Protein AF-A0A952R3F7-F1 (afdb_monomer_lite)

Foldseek 3Di:
DDDVVVVVVVVVVVVLVVLVVVCVVVVDPVSLVVSLVVLVVVVVVVVVVVQVVLQCVQPDDDPPDPDDADRDRDDCAAWDDDPNDIDHNHDDPVVVVSVVVSVVSVVVVVDVVVDDDDDDDDPVVVVVVVVVVVVVVVVPPDFQDDDDQDAPPDAQPQLRDGQHDLQAKKWWAFRVNDIGIHNHPLSVLLVQVVPPDDPNRTPFIWTAANVHSRDIDTLQQWKWWAAQQQARPLRLRIGTHNDPVVNVVVCVPGNTDTDHSVCSSVSSVVVCSNVVSVCVVVDDDDDDDDPPDDDDDDDDDDDD

Secondary structure (DSSP, 8-state):
---THHHHHHHHHHHHHHHHHHHHHH--HHHHHHHHHHHHHHHHHHHHHHHHHHHHHHH---TT-SS-----PPPSSEEEEETTEEEEEPPPHHHHHHHHHHHHHHHHHHHHHH--------THHHHHHHHHHHHHHHHT-PPP------TTTSBPTTT-SB---TTT-EEEEETTS-EEEESSHHHHHHHHHHTSS-GGGEEEEEEEETTEEEEEEETTT-EEEE-TTS--TTS--EEEESSHHHHHHHHHHH--EEE-HHHHHHHHHHTTHHHHHHHHHS----------------------

Sequence (304 aa):
ADFWELKVLPVLVVLVVLGGLFVVISGRKRAFDIWLAGYGLFAVLGMTDFYRWLHKFGHTVDPRAAITMEGYTPPMIGESVFMNFYITAWPGWGAYALAGGFVLGLLVWVWRLVGQRRSSAPTLRASAAAALVAALLLAGCSAPKPVPIVIGEDLCAFCEMLITDPGYAAQLVTKTGKAYKFDSIECLLAFVHEGTVTTDQIHSMWVTDFNEPDKLLKVEEARYLRSGMLRSPMGLNVTAFRTQKELEDVRAEVGGIEVRYADLLNMVIESGLIERVAAHDHGMGGGQAEDGMHGSGMSEDAGQ

Structure (mmCIF, N/CA/C/O backbone):
data_AF-A0A952R3F7-F1
#
_entry.id   AF-A0A952R3F7-F1
#
loop_
_atom_site.group_PDB
_atom_site.id
_atom_site.type_symbol
_atom_site.label_atom_id
_atom_site.label_alt_id
_atom_site.label_comp_id
_atom_site.label_asym_id
_atom_site.label_entity_id
_atom_site.label_seq_id
_atom_site.pdbx_PDB_ins_code
_atom_site.Cartn_x
_atom_site.Cartn_y
_atom_site.Cartn_z
_atom_site.occupancy
_atom_site.B_iso_or_equiv
_atom_site.auth_seq_id
_atom_site.auth_comp_id
_atom_site.auth_asym_id
_atom_site.auth_atom_id
_atom_site.pdbx_PDB_model_num
ATOM 1 N N . ALA A 1 1 ? -14.296 15.386 -4.177 1.00 45.62 1 ALA A N 1
ATOM 2 C CA . ALA A 1 1 ? -15.051 15.919 -3.023 1.00 45.62 1 ALA A CA 1
ATOM 3 C C . ALA A 1 1 ? -14.194 15.737 -1.780 1.00 45.62 1 ALA A C 1
ATOM 5 O O . ALA A 1 1 ? -13.767 14.619 -1.531 1.00 45.62 1 ALA A O 1
ATOM 6 N N . ASP A 1 2 ? -13.896 16.810 -1.049 1.00 52.22 2 ASP A N 1
ATOM 7 C CA . ASP A 1 2 ? -13.160 16.719 0.216 1.00 52.22 2 ASP A CA 1
ATOM 8 C C . ASP A 1 2 ? -14.087 16.199 1.319 1.00 52.22 2 ASP A C 1
ATOM 10 O O . ASP A 1 2 ? -15.002 16.895 1.761 1.00 52.22 2 ASP A O 1
ATOM 14 N N . PHE A 1 3 ? -13.864 14.962 1.760 1.00 70.50 3 PHE A N 1
ATOM 15 C CA . PHE A 1 3 ? -14.628 14.345 2.844 1.00 70.50 3 PHE A CA 1
ATOM 16 C C . PHE A 1 3 ? -14.032 14.769 4.191 1.00 70.50 3 PHE A C 1
ATOM 18 O O . PHE A 1 3 ? -13.001 14.249 4.628 1.00 70.50 3 PHE A O 1
ATOM 25 N N . TRP A 1 4 ? -14.653 15.738 4.863 1.00 79.56 4 TRP A N 1
ATOM 26 C CA . TRP A 1 4 ? -14.202 16.184 6.188 1.00 79.56 4 TRP A CA 1
ATOM 27 C C . TRP A 1 4 ? -14.394 15.087 7.248 1.00 79.56 4 TRP A C 1
ATOM 29 O O . TRP A 1 4 ? -13.631 15.018 8.212 1.00 79.56 4 TRP A O 1
ATOM 39 N N . GLU A 1 5 ? -15.345 14.177 7.034 1.00 79.00 5 GLU A N 1
ATOM 40 C CA . GLU A 1 5 ? -15.632 13.031 7.894 1.00 79.00 5 GLU A CA 1
ATOM 41 C C . GLU A 1 5 ? -14.410 12.108 8.047 1.00 79.00 5 GLU A C 1
ATOM 43 O O . GLU A 1 5 ? -14.112 11.659 9.155 1.00 79.00 5 GLU A O 1
ATOM 48 N N . LEU A 1 6 ? -13.621 11.908 6.981 1.00 79.19 6 LEU A N 1
ATOM 49 C CA . LEU A 1 6 ? -12.386 11.107 7.025 1.00 79.19 6 LEU A CA 1
ATOM 50 C C . LEU A 1 6 ? -11.296 11.738 7.904 1.00 79.19 6 LEU A C 1
ATOM 52 O O . LEU A 1 6 ? -10.433 11.030 8.420 1.00 79.19 6 LEU A O 1
ATOM 56 N N . LYS A 1 7 ? -11.347 13.058 8.118 1.00 82.81 7 LYS A N 1
ATOM 57 C CA . LYS A 1 7 ? -10.433 13.773 9.023 1.00 82.81 7 LYS A CA 1
ATOM 58 C C . LYS A 1 7 ? -10.895 13.689 10.480 1.00 82.81 7 LYS A C 1
ATOM 60 O O . LYS A 1 7 ? -10.067 13.691 11.386 1.00 82.81 7 LYS A O 1
ATOM 65 N N . VAL A 1 8 ? -12.205 13.598 10.715 1.00 87.25 8 VAL A N 1
ATOM 66 C CA . VAL A 1 8 ? -12.796 13.610 12.063 1.00 87.25 8 VAL A CA 1
ATOM 67 C C . VAL A 1 8 ? -12.892 12.215 12.678 1.00 87.25 8 VAL A C 1
ATOM 69 O O . VAL A 1 8 ? -12.670 12.069 13.881 1.00 87.25 8 VAL A O 1
ATOM 72 N N . LEU A 1 9 ? -13.152 11.178 11.877 1.00 85.50 9 LEU A N 1
ATOM 73 C CA . LEU A 1 9 ? -13.265 9.798 12.361 1.00 85.50 9 LEU A CA 1
ATOM 74 C C . LEU A 1 9 ? -12.039 9.325 13.173 1.00 85.50 9 LEU A C 1
ATOM 76 O O . LEU A 1 9 ? -12.246 8.816 14.279 1.00 85.50 9 LEU A O 1
ATOM 80 N N . PRO A 1 10 ? -10.779 9.537 12.735 1.00 86.69 10 PRO A N 1
ATOM 81 C CA . PRO A 1 10 ? -9.607 9.150 13.523 1.00 86.69 10 PRO A CA 1
ATOM 82 C C . PRO A 1 10 ? -9.552 9.842 14.890 1.00 86.69 10 PRO A C 1
ATOM 84 O O . PRO A 1 10 ? -9.213 9.215 15.892 1.00 86.69 10 PRO A O 1
ATOM 87 N N . VAL A 1 11 ? -9.937 11.121 14.952 1.00 89.44 11 VAL A N 1
ATOM 88 C CA . VAL A 1 11 ? -9.957 11.900 16.199 1.00 89.44 11 VAL A CA 1
ATOM 89 C C . VAL A 1 11 ? -10.987 11.332 17.174 1.00 89.44 11 VAL A C 1
ATOM 91 O O . VAL A 1 11 ? -10.683 11.149 18.353 1.00 89.44 11 VAL A O 1
ATOM 94 N N . LEU A 1 12 ? -12.187 10.994 16.694 1.00 90.44 12 LEU A N 1
ATOM 95 C CA . LEU A 1 12 ? -13.227 10.383 17.526 1.00 90.44 12 LEU A CA 1
ATOM 96 C C . LEU A 1 12 ? -12.798 9.014 18.068 1.00 90.44 12 LEU A C 1
ATOM 98 O O . LEU A 1 12 ? -13.005 8.735 19.249 1.00 90.44 12 LEU A O 1
ATOM 102 N N . VAL A 1 13 ? -12.139 8.188 17.250 1.00 90.50 13 VAL A N 1
ATOM 103 C CA . VAL A 1 13 ? -11.593 6.896 17.696 1.00 90.50 13 VAL A CA 1
ATOM 104 C C . VAL A 1 13 ? -10.549 7.093 18.800 1.00 90.50 13 VAL A C 1
ATOM 106 O O . VAL A 1 13 ? -10.609 6.415 19.827 1.00 90.50 13 VAL A O 1
ATOM 109 N N . VAL A 1 14 ? -9.638 8.061 18.650 1.00 89.62 14 VAL A N 1
ATOM 110 C CA . VAL A 1 14 ? -8.653 8.397 19.692 1.00 89.62 14 VAL A CA 1
ATOM 111 C C . VAL A 1 14 ? -9.341 8.839 20.987 1.00 89.62 14 VAL A C 1
ATOM 113 O O . VAL A 1 14 ? -8.942 8.401 22.066 1.00 89.62 14 VAL A O 1
ATOM 116 N N . LEU A 1 15 ? -10.406 9.642 20.911 1.00 91.62 15 LEU A N 1
ATOM 117 C CA . LEU A 1 15 ? -11.172 10.056 22.092 1.00 91.62 15 LEU A CA 1
ATOM 118 C C . LEU A 1 15 ? -11.829 8.872 22.814 1.00 91.62 15 LEU A C 1
ATOM 120 O O . LEU A 1 15 ? -11.805 8.827 24.045 1.00 91.62 15 LEU A O 1
ATOM 124 N N . VAL A 1 16 ? -12.364 7.890 22.080 1.00 91.75 16 VAL A N 1
ATOM 125 C CA . VAL A 1 16 ? -12.912 6.659 22.676 1.00 91.75 16 VAL A CA 1
ATOM 126 C C . VAL A 1 16 ? -11.817 5.888 23.421 1.00 91.75 16 VAL A C 1
ATOM 128 O O . VAL A 1 16 ? -12.033 5.481 24.565 1.00 91.75 16 VAL A O 1
ATOM 131 N N . VAL A 1 17 ? -10.630 5.745 22.822 1.00 89.94 17 VAL A N 1
ATOM 132 C CA . VAL A 1 17 ? -9.482 5.055 23.438 1.00 89.94 17 VAL A CA 1
ATOM 133 C C . VAL A 1 17 ? -8.999 5.780 24.699 1.00 89.94 17 VAL A C 1
ATOM 135 O O . VAL A 1 17 ? -8.865 5.157 25.755 1.00 89.94 17 VAL A O 1
ATOM 138 N N . LEU A 1 18 ? -8.791 7.099 24.630 1.00 89.44 18 LEU A N 1
ATOM 139 C CA . LEU A 1 18 ? -8.371 7.911 25.778 1.00 89.44 18 LEU A CA 1
ATOM 140 C C . LEU A 1 18 ? -9.414 7.899 26.900 1.00 89.44 18 LEU A C 1
ATOM 142 O O . LEU A 1 18 ? -9.058 7.802 28.075 1.00 89.44 18 LEU A O 1
ATOM 146 N N . GLY A 1 19 ? -10.702 7.933 26.549 1.00 89.94 19 GLY A N 1
ATOM 147 C CA . GLY A 1 19 ? -11.795 7.773 27.503 1.00 89.94 19 GLY A CA 1
ATOM 148 C C . GLY A 1 19 ? -11.738 6.425 28.226 1.00 89.94 19 GLY A C 1
ATOM 149 O O . GLY A 1 19 ? -11.911 6.375 29.443 1.00 89.94 19 GLY A O 1
ATOM 150 N N . GLY A 1 20 ? -11.415 5.344 27.509 1.00 87.25 20 GLY A N 1
ATOM 151 C CA . GLY A 1 20 ? -11.265 4.010 28.091 1.00 87.25 20 GLY A CA 1
ATOM 152 C C . GLY A 1 20 ? -10.108 3.954 29.088 1.00 87.25 20 GLY A C 1
ATOM 153 O O . GLY A 1 20 ? -10.271 3.469 30.209 1.00 87.25 20 GLY A O 1
ATOM 154 N N . LEU A 1 21 ? -8.962 4.540 28.729 1.00 86.00 21 LEU A N 1
ATOM 155 C CA . LEU A 1 21 ? -7.812 4.655 29.629 1.00 86.00 21 LEU A CA 1
ATOM 156 C C . LEU A 1 21 ? -8.153 5.478 30.883 1.00 86.00 21 LEU A C 1
ATOM 158 O O . LEU A 1 21 ? -7.825 5.080 32.002 1.00 86.00 21 LEU A O 1
ATOM 162 N N . PHE A 1 22 ? -8.876 6.588 30.718 1.00 86.81 22 PHE A N 1
ATOM 163 C CA . PHE A 1 22 ? -9.337 7.416 31.832 1.00 86.81 22 PHE A CA 1
ATOM 164 C C . PHE A 1 22 ? -10.271 6.656 32.783 1.00 86.81 22 PHE A C 1
ATOM 166 O O . PHE A 1 22 ? -10.178 6.821 34.001 1.00 86.81 22 PHE A O 1
ATOM 173 N N . VAL A 1 23 ? -11.152 5.800 32.258 1.00 87.56 23 VAL A N 1
ATOM 174 C CA . VAL A 1 23 ? -12.026 4.941 33.069 1.00 87.56 23 VAL A CA 1
ATOM 175 C C . VAL A 1 23 ? -11.214 3.952 33.902 1.00 87.56 23 VAL A C 1
ATOM 177 O O . VAL A 1 23 ? -11.502 3.792 35.092 1.00 87.56 23 VAL A O 1
ATOM 180 N N . VAL A 1 24 ? -10.190 3.334 33.305 1.00 83.25 24 VAL A N 1
ATOM 181 C CA . VAL A 1 24 ? -9.282 2.411 34.004 1.00 83.25 24 VAL A CA 1
ATOM 182 C C . VAL A 1 24 ? -8.567 3.126 35.153 1.00 83.25 24 VAL A C 1
ATOM 184 O O . VAL A 1 24 ? -8.573 2.620 36.273 1.00 83.25 24 VAL A O 1
ATOM 187 N N . ILE A 1 25 ? -8.027 4.325 34.909 1.00 82.19 25 ILE A N 1
ATOM 188 C CA . ILE A 1 25 ? -7.336 5.130 35.933 1.00 82.19 25 ILE A CA 1
ATOM 189 C C . ILE A 1 25 ? -8.307 5.595 37.025 1.00 82.19 25 ILE A C 1
ATOM 191 O O . ILE A 1 25 ? -7.995 5.544 38.212 1.00 82.19 25 ILE A O 1
ATOM 195 N N . SER A 1 26 ? -9.500 6.043 36.636 1.00 84.44 26 SER A N 1
ATOM 196 C CA . SER A 1 26 ? -10.489 6.573 37.575 1.00 84.44 26 SER A CA 1
ATOM 197 C C . SER A 1 26 ? -11.058 5.500 38.501 1.00 84.44 26 SER A C 1
ATOM 199 O O . SER A 1 26 ? -11.525 5.832 39.590 1.00 84.44 26 SER A O 1
ATOM 201 N N . GLY A 1 27 ? -11.128 4.237 38.059 1.00 79.44 27 GLY A N 1
ATOM 202 C CA . GLY A 1 27 ? -11.721 3.120 38.811 1.00 79.44 27 GLY A CA 1
ATOM 203 C C . GLY A 1 27 ? -13.208 3.304 39.161 1.00 79.44 27 GLY A C 1
ATOM 204 O O . GLY A 1 27 ? -13.802 2.509 39.894 1.00 79.44 27 GLY A O 1
ATOM 205 N N . ARG A 1 28 ? -13.840 4.373 38.661 1.00 86.25 28 ARG A N 1
ATOM 206 C CA . ARG A 1 28 ? -15.210 4.758 38.992 1.00 86.25 28 ARG A CA 1
ATOM 207 C C . ARG A 1 28 ? -16.184 3.992 38.113 1.00 86.25 28 ARG A C 1
ATOM 209 O O . ARG A 1 28 ? -16.273 4.215 36.911 1.00 86.25 28 ARG A O 1
ATOM 216 N N . LYS A 1 29 ? -17.017 3.184 38.762 1.00 86.25 29 LYS A N 1
ATOM 217 C CA . LYS A 1 29 ? -18.128 2.433 38.163 1.00 86.25 29 LYS A CA 1
ATOM 218 C C . LYS A 1 29 ? -19.002 3.262 37.211 1.00 86.25 29 LYS A C 1
ATOM 220 O O . LYS A 1 29 ? -19.253 2.834 36.094 1.00 86.25 29 LYS A O 1
ATOM 225 N N . ARG A 1 30 ? -19.398 4.471 37.628 1.00 87.94 30 ARG A N 1
ATOM 226 C CA . ARG A 1 30 ? -20.202 5.386 36.795 1.00 87.94 30 ARG A CA 1
ATOM 227 C C . ARG A 1 30 ? -19.455 5.874 35.553 1.00 87.94 30 ARG A C 1
ATOM 229 O O . ARG A 1 30 ? -20.080 6.046 34.519 1.00 87.94 30 ARG A O 1
ATOM 236 N N . ALA A 1 31 ? -18.141 6.089 35.646 1.00 88.19 31 ALA A N 1
ATOM 237 C CA . ALA A 1 31 ? -17.342 6.514 34.498 1.00 88.19 31 ALA A CA 1
ATOM 238 C C . ALA A 1 31 ? -17.288 5.409 33.433 1.00 88.19 31 ALA A C 1
ATOM 240 O O . ALA A 1 31 ? -17.437 5.706 32.255 1.00 88.19 31 ALA A O 1
ATOM 241 N N . PHE A 1 32 ? -17.163 4.144 33.853 1.00 90.12 32 PHE A N 1
ATOM 242 C CA . PHE A 1 32 ? -17.258 2.992 32.951 1.00 90.12 32 PHE A CA 1
ATOM 243 C C . PHE A 1 32 ? -18.626 2.899 32.272 1.00 90.12 32 PHE A C 1
ATOM 245 O O . PHE A 1 32 ? -18.686 2.759 31.056 1.00 90.12 32 PHE A O 1
ATOM 252 N N . ASP A 1 33 ? -19.710 3.031 33.041 1.00 91.06 33 ASP A N 1
ATOM 253 C CA . ASP A 1 33 ? -21.071 2.931 32.504 1.00 91.06 33 ASP A CA 1
ATOM 254 C C . ASP A 1 33 ? -21.349 4.060 31.479 1.00 91.06 33 ASP A C 1
ATOM 256 O O . ASP A 1 33 ? -21.891 3.802 30.406 1.00 91.06 33 ASP A O 1
ATOM 260 N N . ILE A 1 34 ? -20.906 5.297 31.763 1.00 93.38 34 ILE A N 1
ATOM 261 C CA . ILE A 1 34 ? -21.016 6.447 30.842 1.00 93.38 34 ILE A CA 1
ATOM 262 C C . ILE A 1 34 ? -20.168 6.238 29.585 1.00 93.38 34 ILE A C 1
ATOM 264 O O . ILE A 1 34 ? -20.644 6.480 28.478 1.00 93.38 34 ILE A O 1
ATOM 268 N N . TRP A 1 35 ? -18.920 5.793 29.739 1.00 94.75 35 TRP A N 1
ATOM 269 C CA . TRP A 1 35 ? -18.027 5.559 28.607 1.00 94.75 35 TRP A CA 1
ATOM 270 C C . TRP A 1 35 ? -18.552 4.455 27.689 1.00 94.75 35 TRP A C 1
ATOM 272 O O . TRP A 1 35 ? -18.566 4.637 26.476 1.00 94.75 35 TRP A O 1
ATOM 282 N N . LEU A 1 36 ? -19.047 3.347 28.250 1.00 94.62 36 LEU A N 1
ATOM 283 C CA . LEU A 1 36 ? -19.602 2.241 27.472 1.00 94.62 36 LEU A CA 1
ATOM 284 C C . LEU A 1 36 ? -20.860 2.671 26.704 1.00 94.62 36 LEU A C 1
ATOM 286 O O . LEU A 1 36 ? -21.003 2.339 25.530 1.00 94.62 36 LEU A O 1
ATOM 290 N N . ALA A 1 37 ? -21.738 3.458 27.334 1.00 94.69 37 ALA A N 1
ATOM 291 C CA . ALA A 1 37 ? -22.897 4.040 26.660 1.00 94.69 37 ALA A CA 1
ATOM 292 C C . ALA A 1 37 ? -22.484 5.011 25.539 1.00 94.69 37 ALA A C 1
ATOM 294 O O . ALA A 1 37 ? -23.035 4.953 24.442 1.00 94.69 37 ALA A O 1
ATOM 295 N N . GLY A 1 38 ? -21.487 5.866 25.790 1.00 94.81 38 GLY A N 1
ATOM 296 C CA . GLY A 1 38 ? -20.935 6.789 24.796 1.00 94.81 38 GLY A CA 1
ATOM 297 C C . GLY A 1 38 ? -20.286 6.071 23.612 1.00 94.81 38 GLY A C 1
ATOM 298 O O . GLY A 1 38 ? -20.505 6.463 22.470 1.00 94.81 38 GLY A O 1
ATOM 299 N N . TYR A 1 39 ? -19.554 4.982 23.861 1.00 94.88 39 TYR A N 1
ATOM 300 C CA . TYR A 1 39 ? -19.000 4.127 22.813 1.00 94.88 39 TYR A CA 1
ATOM 301 C C . TYR A 1 39 ? -20.132 3.489 21.990 1.00 94.88 39 TYR A C 1
ATOM 303 O O . TYR A 1 39 ? -20.147 3.616 20.768 1.00 94.88 39 TYR A O 1
ATOM 311 N N . GLY A 1 40 ? -21.138 2.891 22.633 1.00 95.06 40 GLY A N 1
ATOM 312 C CA . GLY A 1 40 ? -22.293 2.332 21.921 1.00 95.06 40 GLY A CA 1
ATOM 313 C C . GLY A 1 40 ? -22.996 3.368 21.039 1.00 95.06 40 GLY A C 1
ATOM 314 O O . GLY A 1 40 ? -23.275 3.101 19.872 1.00 95.06 40 GLY A O 1
ATOM 315 N N . LEU A 1 41 ? -23.204 4.581 21.559 1.00 95.19 41 LEU A N 1
ATOM 316 C CA . LEU A 1 41 ? -23.771 5.693 20.797 1.00 95.19 41 LEU A CA 1
ATOM 317 C C . LEU A 1 41 ? -22.885 6.084 19.606 1.00 95.19 41 LEU A C 1
ATOM 319 O O . LEU A 1 41 ? -23.395 6.238 18.500 1.00 95.19 41 LEU A O 1
ATOM 323 N N . PHE A 1 42 ? -21.571 6.205 19.807 1.00 93.94 42 PHE A N 1
ATOM 324 C CA . PHE A 1 42 ? -20.613 6.475 18.733 1.00 93.94 42 PHE A CA 1
ATOM 325 C C . PHE A 1 42 ? -20.667 5.403 17.635 1.00 93.94 42 PHE A C 1
ATOM 327 O O . PHE A 1 42 ? -20.716 5.749 16.458 1.00 93.94 42 PHE A O 1
ATOM 334 N N . ALA A 1 43 ? -20.729 4.120 18.001 1.00 92.75 43 ALA A N 1
ATOM 335 C CA . ALA A 1 43 ? -20.820 3.019 17.044 1.00 92.75 43 ALA A CA 1
ATOM 336 C C . ALA A 1 43 ? -22.118 3.077 16.219 1.00 92.75 43 ALA A C 1
ATOM 338 O O . ALA A 1 43 ? -22.081 2.926 14.999 1.00 92.75 43 ALA A O 1
ATOM 339 N N . VAL A 1 44 ? -23.259 3.351 16.864 1.00 94.06 44 VAL A N 1
ATOM 340 C CA . VAL A 1 44 ? -24.556 3.476 16.178 1.00 94.06 44 VAL A CA 1
ATOM 341 C C . VAL A 1 44 ? -24.578 4.689 15.249 1.00 94.06 44 VAL A C 1
ATOM 343 O O . VAL A 1 44 ? -24.994 4.563 14.096 1.00 94.06 44 VAL A O 1
ATOM 346 N N . LEU A 1 45 ? -24.113 5.852 15.715 1.00 92.69 45 LEU A N 1
ATOM 347 C CA . LEU A 1 45 ? -24.057 7.066 14.897 1.00 92.69 45 LEU A CA 1
ATOM 348 C C . LEU A 1 45 ? -23.109 6.894 13.710 1.00 92.69 45 LEU A C 1
ATOM 350 O O . LEU A 1 45 ? -23.492 7.218 12.590 1.00 92.69 45 LEU A O 1
ATOM 354 N N . GLY A 1 46 ? -21.920 6.330 13.935 1.00 90.19 46 GLY A N 1
ATOM 355 C CA . GLY A 1 46 ? -20.946 6.061 12.879 1.00 90.19 46 GLY A CA 1
ATOM 356 C C . GLY A 1 46 ? -21.487 5.105 11.816 1.00 90.19 46 GLY A C 1
ATOM 357 O O . GLY A 1 46 ? -21.360 5.384 10.629 1.00 90.19 46 GLY A O 1
ATOM 358 N N . MET A 1 47 ? -22.160 4.023 12.221 1.00 90.88 47 MET A N 1
ATOM 359 C CA . MET A 1 47 ? -22.763 3.077 11.273 1.00 90.88 47 MET A CA 1
ATOM 360 C C . MET A 1 47 ? -23.931 3.699 10.495 1.00 90.88 47 MET A C 1
ATOM 362 O O . MET A 1 47 ? -24.072 3.480 9.295 1.00 90.88 47 MET A O 1
ATOM 366 N N . THR A 1 48 ? -24.756 4.507 11.165 1.00 91.88 48 THR A N 1
ATOM 367 C CA . THR A 1 48 ? -25.885 5.200 10.527 1.00 91.88 48 THR A CA 1
ATOM 368 C C . THR A 1 48 ? -25.396 6.227 9.508 1.00 91.88 48 THR A C 1
ATOM 370 O O . THR A 1 48 ? -25.937 6.315 8.406 1.00 91.88 48 THR A O 1
ATOM 373 N N . ASP A 1 49 ? -24.363 6.995 9.856 1.00 90.06 49 ASP A N 1
ATOM 374 C CA . ASP A 1 49 ? -23.774 7.979 8.954 1.00 90.06 49 ASP A CA 1
ATOM 375 C C . ASP A 1 49 ? -23.081 7.307 7.763 1.00 90.06 49 ASP A C 1
ATOM 377 O O . ASP A 1 49 ? -23.313 7.709 6.624 1.00 90.06 49 ASP A O 1
ATOM 381 N N . PHE A 1 50 ? -22.347 6.214 8.001 1.00 88.75 50 PHE A N 1
ATOM 382 C CA . PHE A 1 50 ? -21.748 5.399 6.943 1.00 88.75 50 PHE A CA 1
ATOM 383 C C . PHE A 1 50 ? -22.801 4.847 5.970 1.00 88.75 50 PHE A C 1
ATOM 385 O O . PHE A 1 50 ? -22.646 4.979 4.757 1.00 88.75 50 PHE A O 1
ATOM 392 N N . TYR A 1 51 ? -23.917 4.312 6.477 1.00 90.25 51 TYR A N 1
ATOM 393 C CA . TYR A 1 51 ? -25.027 3.850 5.639 1.00 90.25 51 TYR A CA 1
ATOM 394 C C . TYR A 1 51 ? -25.635 4.984 4.805 1.00 90.25 51 TYR A C 1
ATOM 396 O O . TYR A 1 51 ? -25.843 4.847 3.598 1.00 90.25 51 TYR A O 1
ATOM 404 N N . ARG A 1 52 ? -25.900 6.135 5.436 1.00 90.12 52 ARG A N 1
ATOM 405 C CA . ARG A 1 52 ? -26.431 7.319 4.749 1.00 90.12 52 ARG A CA 1
ATOM 406 C C . ARG A 1 52 ? -25.479 7.797 3.654 1.00 90.12 52 ARG A C 1
ATOM 408 O O . ARG A 1 52 ? -25.932 8.207 2.585 1.00 90.12 52 ARG A O 1
ATOM 415 N N . TRP A 1 53 ? -24.178 7.742 3.918 1.00 87.12 53 TRP A N 1
ATOM 416 C CA . TRP A 1 53 ? -23.143 8.095 2.959 1.00 87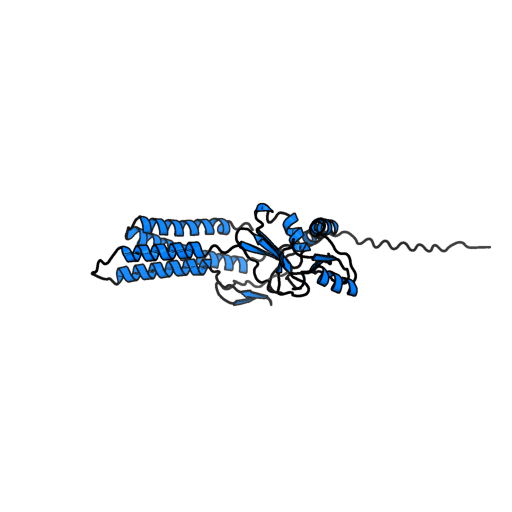.12 53 TRP A CA 1
ATOM 417 C C . TRP A 1 53 ? -23.124 7.134 1.768 1.00 87.12 53 TRP A C 1
ATOM 419 O O . TRP A 1 53 ? -23.213 7.602 0.635 1.00 87.12 53 TRP A O 1
ATOM 429 N N . LEU A 1 54 ? -23.122 5.817 2.008 1.00 86.75 54 LEU A N 1
ATOM 430 C CA . LEU A 1 54 ? -23.200 4.804 0.948 1.00 86.75 54 LEU A CA 1
ATOM 431 C C . LEU A 1 54 ? -24.448 4.980 0.082 1.00 86.75 54 LEU A C 1
ATOM 433 O O . LEU A 1 54 ? -24.367 4.926 -1.142 1.00 86.75 54 LEU A O 1
ATOM 437 N N . HIS A 1 55 ? -25.593 5.256 0.707 1.00 88.44 55 HIS A N 1
ATOM 438 C CA . HIS A 1 55 ? -26.833 5.509 -0.017 1.00 88.44 55 HIS A CA 1
ATOM 439 C C . HIS A 1 55 ? -26.726 6.755 -0.900 1.00 88.44 55 HIS A C 1
ATOM 441 O O . HIS A 1 55 ? -27.140 6.732 -2.059 1.00 88.44 55 HIS A O 1
ATOM 447 N N . LYS A 1 56 ? -26.178 7.856 -0.370 1.00 86.69 56 LYS A N 1
ATOM 448 C CA . LYS A 1 56 ? -25.985 9.091 -1.138 1.00 86.69 56 LYS A CA 1
ATOM 449 C C . LYS A 1 56 ? -25.023 8.855 -2.301 1.00 86.69 56 LYS A C 1
ATOM 451 O O . LYS A 1 56 ? -25.339 9.241 -3.419 1.00 86.69 56 LYS A O 1
ATOM 456 N N . PHE A 1 57 ? -23.895 8.196 -2.062 1.00 82.12 57 PHE A N 1
ATOM 457 C CA . PHE A 1 57 ? -22.928 7.861 -3.105 1.00 82.12 57 PHE A CA 1
ATOM 458 C C . PHE A 1 57 ? -23.573 7.030 -4.222 1.00 82.12 57 PHE A C 1
ATOM 460 O O . PHE A 1 57 ? -23.457 7.372 -5.393 1.00 82.12 57 PHE A O 1
ATOM 467 N N . GLY A 1 58 ? -24.349 6.015 -3.845 1.00 83.06 58 GLY A N 1
ATOM 468 C CA . GLY A 1 58 ? -25.032 5.118 -4.770 1.00 83.06 58 GLY A CA 1
ATOM 469 C C . GLY A 1 58 ? -26.131 5.736 -5.637 1.00 83.06 58 GLY A C 1
ATOM 470 O O . GLY A 1 58 ? -26.474 5.182 -6.676 1.00 83.06 58 GLY A O 1
ATOM 471 N N . HIS A 1 59 ? -26.702 6.866 -5.212 1.00 83.69 59 HIS A N 1
ATOM 472 C CA . HIS A 1 59 ? -27.880 7.477 -5.843 1.00 83.69 59 HIS A CA 1
ATOM 473 C C . HIS A 1 59 ? -27.626 8.876 -6.416 1.00 83.69 59 HIS A C 1
ATOM 475 O O . HIS A 1 59 ? -28.545 9.484 -6.963 1.00 83.69 59 HIS A O 1
ATOM 481 N N . THR A 1 60 ? -26.407 9.408 -6.292 1.00 80.69 60 THR A N 1
ATOM 482 C CA . THR A 1 60 ? -26.064 10.744 -6.801 1.00 80.69 60 THR A CA 1
ATOM 483 C C . THR A 1 60 ? -24.992 10.621 -7.883 1.00 80.69 60 THR A C 1
ATOM 485 O O . THR A 1 60 ? -23.804 10.739 -7.603 1.00 80.69 60 THR A O 1
ATOM 488 N N . VAL A 1 61 ? -25.414 10.368 -9.124 1.00 74.25 61 VAL A N 1
ATOM 489 C CA . VAL A 1 61 ? -24.521 10.322 -10.297 1.00 74.25 61 VAL A CA 1
ATOM 490 C C . VAL A 1 61 ? -24.361 11.739 -10.868 1.00 74.25 61 VAL A C 1
ATOM 492 O O . VAL A 1 61 ? -25.344 12.479 -10.942 1.00 74.25 61 VAL A O 1
ATOM 495 N N . ASP A 1 62 ? -23.140 12.146 -11.246 1.00 73.00 62 ASP A N 1
ATOM 496 C CA . ASP A 1 62 ? -22.908 13.444 -11.907 1.00 73.00 62 ASP A CA 1
ATOM 497 C C . ASP A 1 62 ? -23.680 13.469 -13.243 1.00 73.00 62 ASP A C 1
ATOM 499 O O . ASP A 1 62 ? -23.483 12.572 -14.066 1.00 73.00 62 ASP A O 1
ATOM 503 N N . PRO A 1 63 ? -24.532 14.478 -13.503 1.00 74.81 63 PRO A N 1
ATOM 504 C CA . PRO A 1 63 ? -25.252 14.611 -14.771 1.00 74.81 63 PRO A CA 1
ATOM 505 C C . PRO A 1 63 ? -24.352 14.669 -16.013 1.00 74.81 63 PRO A C 1
ATOM 507 O O . PRO A 1 63 ? -24.839 14.497 -17.126 1.00 74.81 63 PRO A O 1
ATOM 510 N N . ARG A 1 64 ? -23.056 14.954 -15.841 1.00 73.50 64 ARG A N 1
ATOM 511 C CA . ARG A 1 64 ? -22.048 14.992 -16.908 1.00 73.50 64 ARG A CA 1
ATOM 512 C C . ARG A 1 64 ? -21.304 13.665 -17.094 1.00 73.50 64 ARG A C 1
ATOM 514 O O . ARG A 1 64 ? -20.415 13.599 -17.938 1.00 73.50 64 ARG A O 1
ATOM 521 N N . ALA A 1 65 ? -21.622 12.624 -16.321 1.00 76.62 65 ALA A N 1
ATOM 522 C CA . ALA A 1 65 ? -21.010 11.310 -16.484 1.00 76.62 65 ALA A CA 1
ATOM 523 C C . ALA A 1 65 ? -21.461 10.657 -17.802 1.00 76.62 65 ALA A C 1
ATOM 525 O O . ALA A 1 65 ? -22.645 10.646 -18.130 1.00 76.62 65 ALA A O 1
ATOM 526 N N . ALA A 1 66 ? -20.515 10.078 -18.546 1.00 73.94 66 ALA A N 1
ATOM 527 C CA . ALA A 1 66 ? -20.783 9.447 -19.842 1.00 73.94 66 ALA A CA 1
ATOM 528 C C . ALA A 1 66 ? -21.665 8.184 -19.746 1.00 73.94 66 ALA A C 1
ATOM 530 O O . ALA A 1 66 ? -22.297 7.801 -20.727 1.00 73.94 66 ALA A O 1
ATOM 531 N N . ILE A 1 67 ? -21.715 7.542 -18.572 1.00 72.38 67 ILE A N 1
ATOM 532 C CA . ILE A 1 67 ? -22.520 6.346 -18.302 1.00 72.38 67 ILE A CA 1
ATOM 533 C C . ILE A 1 67 ? -23.487 6.667 -17.162 1.00 72.38 67 ILE A C 1
ATOM 535 O O . ILE A 1 67 ? -23.073 6.891 -16.024 1.00 72.38 67 ILE A O 1
ATOM 539 N N . THR A 1 68 ? -24.783 6.678 -17.467 1.00 71.19 68 THR A N 1
ATOM 540 C CA . THR A 1 68 ? -25.850 6.792 -16.468 1.00 71.19 68 THR A CA 1
ATOM 541 C C . THR A 1 68 ? -26.128 5.420 -15.871 1.00 71.19 68 THR A C 1
ATOM 543 O O . THR A 1 68 ? -26.383 4.468 -16.608 1.00 71.19 68 THR A O 1
ATOM 546 N N . MET A 1 69 ? -26.087 5.317 -14.548 1.00 73.38 69 MET A N 1
ATOM 547 C CA . MET A 1 69 ? -26.252 4.059 -13.820 1.00 73.38 69 MET A CA 1
ATOM 548 C C . MET A 1 69 ? -27.575 4.089 -13.052 1.00 73.38 69 MET A C 1
ATOM 550 O O . MET A 1 69 ? -27.989 5.147 -12.572 1.00 73.38 69 MET A O 1
ATOM 554 N N . GLU A 1 70 ? -28.231 2.938 -12.915 1.00 78.25 70 GLU A N 1
ATOM 555 C CA . GLU A 1 70 ? -29.330 2.790 -11.959 1.00 78.25 70 GLU A CA 1
ATOM 556 C C . GLU A 1 70 ? -28.775 2.909 -10.531 1.00 78.25 70 GLU A C 1
ATOM 558 O O . GLU A 1 70 ? -27.653 2.479 -10.253 1.00 78.25 70 GLU A O 1
ATOM 563 N N . GLY A 1 71 ? -29.535 3.539 -9.630 1.00 80.69 71 GLY A N 1
ATOM 564 C CA . GLY A 1 71 ? -29.086 3.777 -8.259 1.00 80.69 71 GLY A CA 1
ATOM 565 C C . GLY A 1 71 ? -28.753 2.470 -7.540 1.00 80.69 71 GLY A C 1
ATOM 566 O O . GLY A 1 71 ? -29.561 1.541 -7.523 1.00 80.69 71 GLY A O 1
ATOM 567 N N . TYR A 1 72 ? -27.570 2.400 -6.932 1.00 83.25 72 TYR A N 1
ATOM 568 C CA . TYR A 1 72 ? -27.083 1.201 -6.255 1.00 83.25 72 TYR A CA 1
ATOM 569 C C . TYR A 1 72 ? -26.404 1.554 -4.940 1.00 83.25 72 TYR A C 1
ATOM 571 O O . TYR A 1 72 ? -25.376 2.222 -4.929 1.00 83.25 72 TYR A O 1
ATOM 579 N N . THR A 1 73 ? -26.947 1.073 -3.821 1.00 85.44 73 THR A N 1
ATOM 580 C CA . THR A 1 73 ? -26.294 1.200 -2.511 1.00 85.44 73 THR A CA 1
ATOM 581 C C . THR A 1 73 ? -25.418 -0.027 -2.263 1.00 85.44 73 THR A C 1
ATOM 583 O O . THR A 1 73 ? -25.970 -1.123 -2.131 1.00 85.44 73 THR A O 1
ATOM 586 N N . PRO A 1 74 ? -24.086 0.124 -2.142 1.00 84.12 74 PRO A N 1
ATOM 587 C CA . PRO A 1 74 ? -23.212 -0.996 -1.814 1.00 84.12 74 PRO A CA 1
ATOM 588 C C . PRO A 1 74 ? -23.586 -1.632 -0.466 1.00 84.12 74 PRO A C 1
ATOM 590 O O . PRO A 1 74 ? -23.968 -0.909 0.465 1.00 84.12 74 PRO A O 1
ATOM 593 N N . PRO A 1 75 ? -23.466 -2.964 -0.316 1.00 87.00 75 PRO A N 1
ATOM 594 C CA . PRO A 1 75 ? -23.663 -3.608 0.974 1.00 87.00 75 PRO A CA 1
ATOM 595 C C . PRO A 1 75 ? -22.624 -3.101 1.980 1.00 87.00 75 PRO A C 1
ATOM 597 O O . PRO A 1 75 ? -21.460 -2.899 1.643 1.00 87.00 75 PRO A O 1
ATOM 600 N N . MET A 1 76 ? -23.031 -2.933 3.241 1.00 85.19 76 MET A N 1
ATOM 601 C CA . MET A 1 76 ? -22.093 -2.544 4.303 1.00 85.19 76 MET A CA 1
ATOM 602 C C . MET A 1 76 ? -21.110 -3.665 4.659 1.00 85.19 76 MET A C 1
ATOM 604 O O . MET A 1 76 ? -20.002 -3.379 5.099 1.00 85.19 76 MET A O 1
ATOM 608 N N . ILE A 1 77 ? -21.539 -4.924 4.523 1.00 88.62 77 ILE A N 1
ATOM 609 C CA . ILE A 1 77 ? -20.742 -6.123 4.795 1.00 88.62 77 ILE A CA 1
ATOM 610 C C . ILE A 1 77 ? -21.112 -7.192 3.763 1.00 88.62 77 ILE A C 1
ATOM 612 O O . ILE A 1 77 ? -22.299 -7.472 3.586 1.00 88.62 77 ILE A O 1
ATOM 616 N N . GLY A 1 78 ? -20.111 -7.804 3.127 1.00 88.62 78 GLY A N 1
ATOM 617 C CA . GLY A 1 78 ? -20.281 -8.937 2.210 1.00 88.62 78 GLY A CA 1
ATOM 618 C C . GLY A 1 78 ? -19.769 -8.666 0.797 1.00 88.62 78 GLY A C 1
ATOM 619 O O . GLY A 1 78 ? -18.945 -7.779 0.583 1.00 88.62 78 GLY A O 1
ATOM 620 N N . GLU A 1 79 ? -20.253 -9.449 -0.162 1.00 86.94 79 GLU A N 1
ATOM 621 C CA . GLU A 1 79 ? -19.853 -9.386 -1.570 1.00 86.94 79 GLU A CA 1
ATOM 622 C C . GLU A 1 79 ? -21.061 -9.055 -2.445 1.00 86.94 79 GLU A C 1
ATOM 624 O O . GLU A 1 79 ? -22.187 -9.467 -2.159 1.00 86.94 79 GLU A O 1
ATOM 629 N N . SER A 1 80 ? -20.834 -8.292 -3.508 1.00 85.06 80 SER A N 1
ATOM 630 C CA . SER A 1 80 ? -21.881 -7.902 -4.451 1.00 85.06 80 SER A CA 1
ATOM 631 C C . SER A 1 80 ? -21.319 -7.682 -5.847 1.00 85.06 80 SER A C 1
ATOM 633 O O . SER A 1 80 ? -20.151 -7.334 -5.997 1.00 85.06 80 SER A O 1
ATOM 635 N N . VAL A 1 81 ? -22.156 -7.873 -6.866 1.00 84.44 81 VAL A N 1
ATOM 636 C CA . VAL A 1 81 ? -21.805 -7.594 -8.263 1.00 84.44 81 VAL A CA 1
ATOM 637 C C . VAL A 1 81 ? -22.504 -6.314 -8.695 1.00 84.44 81 VAL A C 1
ATOM 639 O O . VAL A 1 81 ? -23.722 -6.201 -8.560 1.00 84.44 81 VAL A O 1
ATOM 642 N N . PHE A 1 82 ? -21.745 -5.369 -9.244 1.00 82.12 82 PHE A N 1
ATOM 643 C CA . PHE A 1 82 ? -22.266 -4.128 -9.804 1.00 82.12 82 PHE A CA 1
ATOM 644 C C . PHE A 1 82 ? -21.704 -3.911 -11.209 1.00 82.12 82 PHE A C 1
ATOM 646 O O . PHE A 1 82 ? -20.497 -3.782 -11.381 1.00 82.12 82 PHE A O 1
ATOM 653 N N . MET A 1 83 ? -22.583 -3.907 -12.219 1.00 79.56 83 MET A N 1
ATOM 654 C CA . MET A 1 83 ? -22.244 -3.706 -13.639 1.00 79.56 83 MET A CA 1
ATOM 655 C C . MET A 1 83 ? -20.980 -4.457 -14.100 1.00 79.56 83 MET A C 1
ATOM 657 O O . MET A 1 83 ? -20.052 -3.864 -14.639 1.00 79.56 83 MET A O 1
ATOM 661 N N . ASN A 1 84 ? -20.964 -5.777 -13.893 1.00 82.12 84 ASN A N 1
ATOM 662 C CA . ASN A 1 84 ? -19.857 -6.693 -14.214 1.00 82.12 84 ASN A CA 1
ATOM 663 C C . ASN A 1 84 ? -18.582 -6.555 -13.360 1.00 82.12 84 ASN A C 1
ATOM 665 O O . ASN A 1 84 ? -17.616 -7.266 -13.625 1.00 82.12 84 ASN A O 1
ATOM 669 N N . PHE A 1 85 ? -18.580 -5.728 -12.313 1.00 81.12 85 PHE A N 1
ATOM 670 C CA . PHE A 1 85 ? -17.489 -5.650 -11.339 1.00 81.12 85 PHE A CA 1
ATOM 671 C C . PHE A 1 85 ? -17.881 -6.302 -10.011 1.00 81.12 85 PHE A C 1
ATOM 673 O O . PHE A 1 85 ? -19.006 -6.141 -9.531 1.00 81.12 85 PHE A O 1
ATOM 680 N N . TYR A 1 86 ? -16.942 -7.028 -9.404 1.00 82.81 86 TYR A N 1
ATOM 681 C CA . TYR A 1 86 ? -17.102 -7.606 -8.070 1.00 82.81 86 TYR A CA 1
ATOM 682 C C . TYR A 1 86 ? -16.649 -6.598 -7.012 1.00 82.81 86 TYR A C 1
ATOM 684 O O . TYR A 1 86 ? -15.529 -6.099 -7.055 1.00 82.81 86 TYR A O 1
ATOM 692 N N . ILE A 1 87 ? -17.527 -6.298 -6.056 1.00 83.12 87 ILE A N 1
ATOM 693 C CA . ILE A 1 87 ? -17.263 -5.384 -4.944 1.00 83.12 87 ILE A CA 1
ATOM 694 C C . ILE A 1 87 ? -17.296 -6.185 -3.645 1.00 83.12 87 ILE A C 1
ATOM 696 O O . ILE A 1 87 ? -18.337 -6.726 -3.259 1.00 83.12 87 ILE A O 1
ATOM 700 N N . THR A 1 88 ? -16.162 -6.212 -2.948 1.00 85.38 88 THR A N 1
ATOM 701 C CA . THR A 1 88 ? -16.011 -6.841 -1.632 1.00 85.38 88 THR A CA 1
ATOM 702 C C . THR A 1 88 ? -15.985 -5.777 -0.534 1.00 85.38 88 THR A C 1
ATOM 704 O O . THR A 1 88 ? -15.138 -4.886 -0.550 1.00 85.38 88 THR A O 1
ATOM 707 N N . ALA A 1 89 ? -16.876 -5.885 0.449 1.00 87.62 89 ALA A N 1
ATOM 708 C CA . ALA A 1 89 ? -17.035 -4.931 1.547 1.00 87.62 89 ALA A CA 1
ATOM 709 C C . ALA A 1 89 ? -16.779 -5.593 2.913 1.00 87.62 89 ALA A C 1
ATOM 711 O O . ALA A 1 89 ? -17.601 -5.521 3.823 1.00 87.62 89 ALA A O 1
ATOM 712 N N . TRP A 1 90 ? -15.651 -6.289 3.076 1.00 88.25 90 TRP A N 1
ATOM 713 C CA . TRP A 1 90 ? -15.291 -6.875 4.370 1.00 88.25 90 TRP A CA 1
ATOM 714 C C . TRP A 1 90 ? -14.631 -5.837 5.290 1.00 88.25 90 TRP A C 1
ATOM 716 O O . TRP A 1 90 ? -13.735 -5.111 4.851 1.00 88.25 90 TRP A O 1
ATOM 726 N N . PRO A 1 91 ? -15.024 -5.755 6.577 1.00 88.00 91 PRO A N 1
ATOM 727 C CA . PRO A 1 91 ? -14.382 -4.849 7.518 1.00 88.00 91 PRO A CA 1
ATOM 728 C C . PRO A 1 91 ? -12.885 -5.145 7.657 1.00 88.00 91 PRO A C 1
ATOM 730 O O . PRO A 1 91 ? -12.472 -6.299 7.751 1.00 88.00 91 PRO A O 1
ATOM 733 N N . GLY A 1 92 ? -12.063 -4.098 7.726 1.00 85.31 92 GLY A N 1
ATOM 734 C CA . GLY A 1 92 ? -10.648 -4.243 8.066 1.00 85.31 92 GLY A CA 1
ATOM 735 C C . GLY A 1 92 ? -10.433 -4.581 9.547 1.00 85.31 92 GLY A C 1
ATOM 736 O O . GLY A 1 92 ? -11.326 -4.428 10.385 1.00 85.31 92 GLY A O 1
ATOM 737 N N . TRP A 1 93 ? -9.202 -4.955 9.906 1.00 83.88 93 TRP A N 1
ATOM 738 C CA . TRP A 1 93 ? -8.817 -5.312 11.282 1.00 83.88 93 TRP A CA 1
ATOM 739 C C . TRP A 1 93 ? -9.187 -4.262 12.340 1.00 83.88 93 TRP A C 1
ATOM 741 O O . TRP A 1 93 ? -9.564 -4.621 13.455 1.00 83.88 93 TRP A O 1
ATOM 751 N N . GLY A 1 94 ? -9.145 -2.971 11.996 1.00 84.69 94 GLY A N 1
ATOM 752 C CA . GLY A 1 94 ? -9.534 -1.891 12.909 1.00 84.69 94 GLY A CA 1
ATOM 753 C C . GLY A 1 94 ? -11.009 -1.942 13.321 1.00 84.69 94 GLY A C 1
ATOM 754 O O . GLY A 1 94 ? -11.329 -1.742 14.492 1.00 84.69 94 GLY A O 1
ATOM 755 N N . ALA A 1 95 ? -11.908 -2.277 12.392 1.00 88.31 95 ALA A N 1
ATOM 756 C CA . ALA A 1 95 ? -13.334 -2.401 12.684 1.00 88.31 95 ALA A CA 1
ATOM 757 C C . ALA A 1 95 ? -13.612 -3.599 13.606 1.00 88.31 95 ALA A C 1
ATOM 759 O O . ALA A 1 95 ? -14.348 -3.463 14.586 1.00 88.31 95 ALA A O 1
ATOM 760 N N . TYR A 1 96 ? -12.959 -4.740 13.356 1.00 90.25 96 TYR A N 1
ATOM 761 C CA . TYR A 1 96 ? -13.041 -5.905 14.240 1.00 90.25 96 TYR A CA 1
ATOM 762 C C . TYR A 1 96 ? -12.507 -5.607 15.645 1.00 90.25 96 TYR A C 1
ATOM 764 O O . TYR A 1 96 ? -13.126 -6.010 16.628 1.00 90.25 96 TYR A O 1
ATOM 772 N N . ALA A 1 97 ? -11.398 -4.869 15.762 1.00 88.88 97 ALA A N 1
ATOM 773 C CA . ALA A 1 97 ? -10.831 -4.488 17.053 1.00 88.88 97 ALA A CA 1
ATOM 774 C C . ALA A 1 97 ? -11.777 -3.583 17.861 1.00 88.88 97 ALA A C 1
ATOM 776 O O . ALA A 1 97 ? -11.975 -3.808 19.059 1.00 88.88 97 ALA A O 1
ATOM 777 N N . LEU A 1 98 ? -12.406 -2.596 17.212 1.00 90.94 98 LEU A N 1
ATOM 778 C CA . LEU A 1 98 ? -13.395 -1.728 17.855 1.00 90.94 98 LEU A CA 1
ATOM 779 C C . LEU A 1 98 ? -14.624 -2.531 18.314 1.00 90.94 98 LEU A C 1
ATOM 781 O O . LEU A 1 98 ? -14.990 -2.492 19.492 1.00 90.94 98 LEU A O 1
ATOM 785 N N . ALA A 1 99 ? -15.209 -3.332 17.420 1.00 91.75 99 ALA A N 1
ATOM 786 C CA . ALA A 1 99 ? -16.357 -4.178 17.741 1.00 91.75 99 ALA A CA 1
ATOM 787 C C . ALA A 1 99 ? -16.048 -5.158 18.887 1.00 91.75 99 ALA A C 1
ATOM 789 O O . ALA A 1 99 ? -16.817 -5.257 19.845 1.00 91.75 99 ALA A O 1
ATOM 790 N N . GLY A 1 100 ? -14.891 -5.825 18.841 1.00 91.38 100 GLY A N 1
ATOM 791 C CA . GLY A 1 100 ? -14.430 -6.730 19.893 1.00 91.38 100 GLY A CA 1
ATOM 792 C C . GLY A 1 100 ? -14.266 -6.027 21.241 1.00 91.38 100 GLY A C 1
ATOM 793 O O . GLY A 1 100 ? -14.740 -6.531 22.259 1.00 91.38 100 GLY A O 1
ATOM 794 N N . GLY A 1 101 ? -13.674 -4.828 21.257 1.00 90.12 101 GLY A N 1
ATOM 795 C CA . GLY A 1 101 ? -13.546 -4.014 22.468 1.00 90.12 101 GLY A CA 1
ATOM 796 C C . GLY A 1 101 ? -14.898 -3.642 23.085 1.00 90.12 101 GLY A C 1
ATOM 797 O O . GLY A 1 101 ? -15.069 -3.738 24.302 1.00 90.12 101 GLY A O 1
ATOM 798 N N . PHE A 1 102 ? -15.881 -3.280 22.257 1.00 93.44 102 PHE A N 1
ATOM 799 C CA . PHE A 1 102 ? -17.234 -2.973 22.721 1.00 93.44 102 PHE A CA 1
ATOM 800 C C . PHE A 1 102 ? -17.951 -4.209 23.285 1.00 93.44 102 PHE A C 1
ATOM 802 O O . PHE A 1 102 ? -18.516 -4.145 24.379 1.00 93.44 102 PHE A O 1
ATOM 809 N N . VAL A 1 103 ? -17.870 -5.356 22.599 1.00 93.50 103 VAL A N 1
ATOM 810 C CA . VAL A 1 103 ? -18.451 -6.628 23.066 1.00 93.50 103 VAL A CA 1
ATOM 811 C C . VAL A 1 103 ? -17.842 -7.056 24.401 1.00 93.50 103 VAL A C 1
ATOM 813 O O . VAL A 1 103 ? -18.577 -7.400 25.325 1.00 93.50 103 VAL A O 1
ATOM 816 N N . LEU A 1 104 ? -16.517 -6.979 24.555 1.00 90.50 104 LEU A N 1
ATOM 817 C CA . LEU A 1 104 ? -15.854 -7.258 25.832 1.00 90.50 104 LEU A CA 1
ATOM 818 C C . LEU A 1 104 ? -16.333 -6.310 26.941 1.00 90.50 104 LEU A C 1
ATOM 820 O O . LEU A 1 104 ? -16.600 -6.755 28.059 1.00 90.50 104 LEU A O 1
ATOM 824 N N . GLY A 1 105 ? -16.506 -5.021 26.632 1.00 89.75 105 GLY A N 1
ATOM 825 C CA . GLY A 1 105 ? -17.086 -4.041 27.551 1.00 89.75 105 GLY A CA 1
ATOM 826 C C . GLY A 1 105 ? -18.503 -4.413 28.000 1.00 89.75 105 GLY A C 1
ATOM 827 O O . GLY A 1 105 ? -18.794 -4.387 29.198 1.00 89.75 105 GLY A O 1
ATOM 828 N N . LEU A 1 106 ? -19.363 -4.835 27.068 1.00 93.12 106 LEU A N 1
ATOM 829 C CA . LEU A 1 106 ? -20.710 -5.324 27.371 1.00 93.12 106 LEU A CA 1
ATOM 830 C C . LEU A 1 106 ? -20.683 -6.578 28.247 1.00 93.12 106 LEU A C 1
ATOM 832 O O . LEU A 1 106 ? -21.438 -6.652 29.213 1.00 93.12 106 LEU A O 1
ATOM 836 N N . LEU A 1 107 ? -19.796 -7.537 27.971 1.00 90.12 107 LEU A N 1
ATOM 837 C CA . LEU A 1 107 ? -19.656 -8.744 28.791 1.00 90.12 107 LEU A CA 1
ATOM 838 C C . LEU A 1 107 ? -19.250 -8.406 30.231 1.00 90.12 107 LEU A C 1
ATOM 840 O O . LEU A 1 107 ? -19.840 -8.937 31.171 1.00 90.12 107 LEU A O 1
ATOM 844 N N . VAL A 1 108 ? -18.299 -7.484 30.423 1.00 88.56 108 VAL A N 1
ATOM 845 C CA . VAL A 1 108 ? -17.902 -6.999 31.758 1.00 88.56 108 VAL A CA 1
ATOM 846 C C . VAL A 1 108 ? -19.064 -6.292 32.457 1.00 88.56 108 VAL A C 1
ATOM 848 O O . VAL A 1 108 ? -19.279 -6.485 33.657 1.00 88.56 108 VAL A O 1
ATOM 851 N N . TRP A 1 109 ? -19.837 -5.495 31.720 1.00 90.81 109 TRP A N 1
ATOM 852 C CA . TRP A 1 109 ? -21.010 -4.804 32.247 1.00 90.81 109 TRP A CA 1
ATOM 853 C C . TRP A 1 109 ? -22.110 -5.785 32.679 1.00 90.81 109 TRP A C 1
ATOM 855 O O . TRP A 1 109 ? -22.577 -5.708 33.816 1.00 90.81 109 TRP A O 1
ATOM 865 N N . VAL A 1 110 ? -22.455 -6.767 31.839 1.00 89.44 110 VAL A N 1
ATOM 866 C CA . VAL A 1 110 ? -23.425 -7.831 32.156 1.00 89.44 110 VAL A CA 1
ATOM 867 C C . VAL A 1 110 ? -22.944 -8.673 33.336 1.00 89.44 110 VAL A C 1
ATOM 869 O O . VAL A 1 110 ? -23.710 -8.894 34.271 1.00 89.44 110 VAL A O 1
ATOM 872 N N . TRP A 1 111 ? -21.674 -9.086 33.360 1.00 85.62 111 TRP A N 1
ATOM 873 C CA . TRP A 1 111 ? -21.097 -9.838 34.481 1.00 85.62 111 TRP A CA 1
ATOM 874 C C . TRP A 1 111 ? -21.196 -9.063 35.804 1.00 85.62 111 TRP A C 1
ATOM 876 O O . TRP A 1 111 ? -21.546 -9.623 36.845 1.00 85.62 111 TRP A O 1
ATOM 886 N N . ARG A 1 112 ? -20.980 -7.743 35.758 1.00 85.00 112 ARG A N 1
ATOM 887 C CA . ARG A 1 112 ? -21.158 -6.851 36.909 1.00 85.00 112 ARG A CA 1
ATOM 888 C C . ARG A 1 112 ? -22.622 -6.740 37.363 1.00 85.00 112 ARG A C 1
ATOM 890 O O . ARG A 1 112 ? -22.839 -6.553 38.561 1.00 85.00 112 ARG A O 1
ATOM 897 N N . LEU A 1 113 ? -23.598 -6.838 36.456 1.00 83.81 113 LEU A N 1
ATOM 898 C CA . LEU A 1 113 ? -25.035 -6.781 36.768 1.00 83.81 113 LEU A CA 1
ATOM 899 C C . LEU A 1 113 ? -25.605 -8.113 37.277 1.00 83.81 113 LEU A C 1
ATOM 901 O O . LEU A 1 113 ? -26.370 -8.109 38.237 1.00 83.81 113 LEU A O 1
ATOM 905 N N . VAL A 1 114 ? -25.221 -9.238 36.664 1.00 84.19 114 VAL A N 1
ATOM 906 C CA . VAL A 1 114 ? -25.687 -10.594 37.030 1.00 84.19 114 VAL A CA 1
ATOM 907 C C . VAL A 1 114 ? -25.144 -11.027 38.398 1.00 84.19 114 VAL A C 1
ATOM 909 O O . VAL A 1 114 ? -25.772 -11.814 39.099 1.00 84.19 114 VAL A O 1
ATOM 912 N N . GLY A 1 115 ? -24.047 -10.411 38.840 1.00 69.25 115 GLY A N 1
ATOM 913 C CA . GLY A 1 115 ? -23.661 -10.363 40.239 1.00 69.25 115 GLY A CA 1
ATOM 914 C C . GLY A 1 115 ? -22.833 -11.555 40.707 1.00 69.25 115 GLY A C 1
ATOM 915 O O . GLY A 1 115 ? -23.246 -12.709 40.664 1.00 69.25 115 GLY A O 1
ATOM 916 N N . GLN A 1 116 ? -21.697 -11.236 41.324 1.00 58.88 116 GLN A N 1
ATOM 917 C CA . GLN A 1 116 ? -21.189 -12.022 42.440 1.00 58.88 116 GLN A CA 1
ATOM 918 C C . GLN A 1 116 ? -21.057 -11.132 43.677 1.00 58.88 116 GLN A C 1
ATOM 920 O O . GLN A 1 116 ? -20.216 -10.236 43.767 1.00 58.88 116 GLN A O 1
ATOM 925 N N . ARG A 1 117 ? -21.915 -11.420 44.665 1.00 58.66 117 ARG A N 1
ATOM 926 C CA . ARG A 1 117 ? -21.589 -11.252 46.083 1.00 58.66 117 ARG A CA 1
ATOM 927 C C . ARG A 1 117 ? -20.388 -12.165 46.379 1.00 58.66 117 ARG A C 1
ATOM 929 O O . ARG A 1 117 ? -20.555 -13.372 46.295 1.00 58.66 117 ARG A O 1
ATOM 936 N N . ARG A 1 118 ? -19.258 -11.572 46.802 1.00 55.03 118 ARG A N 1
ATOM 937 C CA . ARG A 1 118 ? -17.984 -12.203 47.250 1.00 55.03 118 ARG A CA 1
ATOM 938 C C . ARG A 1 118 ? -17.275 -13.018 46.145 1.00 55.03 118 ARG A C 1
ATOM 940 O O . ARG A 1 118 ? -17.908 -13.756 45.420 1.00 55.03 118 ARG A O 1
ATOM 947 N N . SER A 1 119 ? -15.966 -12.921 45.936 1.00 48.81 119 SER A N 1
ATOM 948 C CA . SER A 1 119 ? -14.864 -12.790 46.894 1.00 48.81 119 SER A CA 1
ATOM 949 C C . SER A 1 119 ? -13.731 -11.893 46.384 1.00 48.81 119 SER A C 1
ATOM 951 O O . SER A 1 119 ? -13.343 -11.949 45.220 1.00 48.81 119 SER A O 1
ATOM 953 N N . SER A 1 120 ? -13.138 -11.134 47.301 1.00 61.22 120 SER A N 1
ATOM 954 C CA . SER A 1 120 ? -11.797 -10.563 47.191 1.00 61.22 120 SER A CA 1
ATOM 955 C C . SER A 1 120 ? -10.744 -11.662 46.989 1.00 61.22 120 SER A C 1
ATOM 957 O O . SER A 1 120 ? -10.537 -12.469 47.892 1.00 61.22 120 SER A O 1
ATOM 959 N N . ALA A 1 121 ? -10.067 -11.675 45.838 1.00 52.25 121 ALA A N 1
ATOM 960 C CA . ALA A 1 121 ? -8.786 -12.354 45.620 1.00 52.25 121 ALA A CA 1
ATOM 961 C C . ALA A 1 121 ? -8.057 -11.709 44.416 1.00 52.25 121 ALA A C 1
ATOM 963 O O . ALA A 1 121 ? -8.702 -11.090 43.571 1.00 52.25 121 ALA A O 1
ATOM 964 N N . PRO A 1 122 ? -6.720 -11.795 44.356 1.00 48.06 122 PRO A N 1
ATOM 965 C CA . PRO A 1 122 ? -5.799 -10.714 44.666 1.00 48.06 122 PRO A CA 1
ATOM 966 C C . PRO A 1 122 ? -5.449 -9.854 43.441 1.00 48.06 122 PRO A C 1
ATOM 968 O O . PRO A 1 122 ? -5.513 -10.286 42.290 1.00 48.06 122 PRO A O 1
ATOM 971 N N . THR A 1 123 ? -4.975 -8.644 43.727 1.00 55.41 123 THR A N 1
ATOM 972 C CA . THR A 1 123 ? -4.404 -7.655 42.798 1.00 55.41 123 THR A CA 1
ATOM 973 C C . THR A 1 123 ? -3.333 -8.212 41.842 1.00 55.41 123 THR A C 1
ATOM 975 O O . THR A 1 123 ? -3.133 -7.643 40.773 1.00 55.41 123 THR A O 1
ATOM 978 N N . LEU A 1 124 ? -2.721 -9.366 42.147 1.00 49.03 124 LEU A N 1
ATOM 979 C CA . LEU A 1 124 ? -1.710 -10.035 41.314 1.00 49.03 124 LEU A CA 1
ATOM 980 C C . LEU A 1 124 ? -2.214 -10.474 39.920 1.00 49.03 124 LEU A C 1
ATOM 982 O O . LEU A 1 124 ? -1.440 -10.485 38.965 1.00 49.03 124 LEU A O 1
ATOM 986 N N . ARG A 1 125 ? -3.503 -10.828 39.772 1.00 55.41 125 ARG A N 1
ATOM 987 C CA . ARG A 1 125 ? -4.070 -11.272 38.476 1.00 55.41 125 ARG A CA 1
ATOM 988 C C . ARG A 1 125 ? -4.326 -10.113 37.506 1.00 55.41 125 ARG A C 1
ATOM 990 O O . ARG A 1 125 ? -4.218 -10.299 36.298 1.00 55.41 125 ARG A O 1
ATOM 997 N N . ALA A 1 126 ? -4.613 -8.919 38.025 1.00 57.91 126 ALA A N 1
ATOM 998 C CA . ALA A 1 126 ? -4.812 -7.720 37.210 1.00 57.91 126 ALA A CA 1
ATOM 999 C C . ALA A 1 126 ? -3.484 -7.196 36.635 1.00 57.91 126 ALA A C 1
ATOM 1001 O O . ALA A 1 126 ? -3.430 -6.807 35.470 1.00 57.91 126 ALA A O 1
ATOM 1002 N N . SER A 1 127 ? -2.398 -7.262 37.414 1.00 57.72 127 SER A N 1
ATOM 1003 C CA . SER A 1 127 ? -1.046 -6.890 36.971 1.00 57.72 127 SER A CA 1
ATOM 1004 C C . SER A 1 127 ? -0.514 -7.819 35.877 1.00 57.72 127 SER A C 1
ATOM 1006 O O . SER A 1 127 ? 0.084 -7.346 34.917 1.00 57.72 127 SER A O 1
ATOM 1008 N N . ALA A 1 128 ? -0.781 -9.127 35.977 1.00 60.12 128 ALA A N 1
ATOM 1009 C CA . ALA A 1 128 ? -0.399 -10.100 34.953 1.00 60.12 128 ALA A CA 1
ATOM 1010 C C . ALA A 1 128 ? -1.166 -9.897 33.632 1.00 60.12 128 ALA A C 1
ATOM 1012 O O . ALA A 1 128 ? -0.569 -9.977 32.563 1.00 60.12 128 ALA A O 1
ATOM 1013 N N . ALA A 1 129 ? -2.464 -9.573 33.691 1.00 65.81 129 ALA A N 1
ATOM 1014 C CA . ALA A 1 129 ? -3.263 -9.262 32.503 1.00 65.81 129 ALA A CA 1
ATOM 1015 C C . ALA A 1 129 ? -2.828 -7.943 31.836 1.00 65.81 129 ALA A C 1
ATOM 1017 O O . ALA A 1 129 ? -2.706 -7.886 30.615 1.00 65.81 129 ALA A O 1
ATOM 1018 N N . ALA A 1 130 ? -2.530 -6.904 32.623 1.00 68.88 130 ALA A N 1
ATOM 1019 C CA . ALA A 1 130 ? -2.005 -5.639 32.107 1.00 68.88 130 ALA A CA 1
ATOM 1020 C C . ALA A 1 130 ? -0.609 -5.804 31.480 1.00 68.88 130 ALA A C 1
ATOM 1022 O O . ALA A 1 130 ? -0.348 -5.247 30.417 1.00 68.88 130 ALA A O 1
ATOM 1023 N N . ALA A 1 131 ? 0.262 -6.613 32.093 1.00 69.19 131 ALA A N 1
ATOM 1024 C CA . ALA A 1 131 ? 1.572 -6.949 31.541 1.00 69.19 131 ALA A CA 1
ATOM 1025 C C . ALA A 1 131 ? 1.463 -7.775 30.250 1.00 69.19 131 ALA A C 1
ATOM 1027 O O . ALA A 1 131 ? 2.216 -7.532 29.313 1.00 69.19 131 ALA A O 1
ATOM 1028 N N . LEU A 1 132 ? 0.500 -8.700 30.162 1.00 73.06 132 LEU A N 1
ATOM 1029 C CA . LEU A 1 132 ? 0.237 -9.478 28.950 1.00 73.06 132 LEU A CA 1
ATOM 1030 C C . LEU A 1 132 ? -0.279 -8.587 27.809 1.00 73.06 132 LEU A C 1
ATOM 1032 O O . LEU A 1 132 ? 0.205 -8.699 26.688 1.00 73.06 132 LEU A O 1
ATOM 1036 N N . VAL A 1 133 ? -1.209 -7.667 28.090 1.00 73.25 133 VAL A N 1
ATOM 1037 C CA . VAL A 1 133 ? -1.712 -6.694 27.103 1.00 73.25 133 VAL A CA 1
ATOM 1038 C C . VAL A 1 133 ? -0.601 -5.740 26.658 1.00 73.25 133 VAL A C 1
ATOM 1040 O O . VAL A 1 133 ? -0.457 -5.496 25.466 1.00 73.25 133 VAL A O 1
ATOM 1043 N N . ALA A 1 134 ? 0.238 -5.256 27.579 1.00 72.25 134 ALA A N 1
ATOM 1044 C CA . ALA A 1 134 ? 1.401 -4.437 27.237 1.00 72.25 134 ALA A CA 1
ATOM 1045 C C . ALA A 1 134 ? 2.434 -5.212 26.393 1.00 72.25 134 ALA A C 1
ATOM 1047 O O . ALA A 1 134 ? 2.969 -4.668 25.430 1.00 72.25 134 ALA A O 1
ATOM 1048 N N . ALA A 1 135 ? 2.672 -6.491 26.699 1.00 72.69 135 ALA A N 1
ATOM 1049 C CA . ALA A 1 135 ? 3.546 -7.361 25.912 1.00 72.69 135 ALA A CA 1
ATOM 1050 C C . ALA A 1 135 ? 2.978 -7.644 24.507 1.00 72.69 135 ALA A C 1
ATOM 1052 O O . ALA A 1 135 ? 3.727 -7.633 23.534 1.00 72.69 135 ALA A O 1
ATOM 1053 N N . LEU A 1 136 ? 1.659 -7.825 24.381 1.00 71.94 136 LEU A N 1
ATOM 1054 C CA . LEU A 1 136 ? 0.962 -7.977 23.097 1.00 71.94 136 LEU A CA 1
ATOM 1055 C C . LEU A 1 136 ? 1.017 -6.696 22.249 1.00 71.94 136 LEU A C 1
ATOM 1057 O O . LEU A 1 136 ? 1.201 -6.779 21.038 1.00 71.94 136 LEU A O 1
ATOM 1061 N N . LEU A 1 137 ? 0.921 -5.516 22.873 1.00 67.94 137 LEU A N 1
ATOM 1062 C CA . LEU A 1 137 ? 1.066 -4.226 22.186 1.00 67.94 137 LEU A CA 1
ATOM 1063 C C . LEU A 1 137 ? 2.496 -3.998 21.670 1.00 67.94 137 LEU A C 1
ATOM 1065 O O . LEU A 1 137 ? 2.673 -3.411 20.606 1.00 67.94 137 LEU A O 1
ATOM 1069 N N . LEU A 1 138 ? 3.511 -4.498 22.382 1.00 65.88 138 LEU A N 1
ATOM 1070 C CA . LEU A 1 138 ? 4.912 -4.444 21.943 1.00 65.88 138 LEU A CA 1
ATOM 1071 C C . LEU A 1 138 ? 5.231 -5.473 20.844 1.00 65.88 138 LEU A C 1
ATOM 1073 O O . LEU A 1 138 ? 6.107 -5.226 20.017 1.00 65.88 138 LEU A O 1
ATOM 1077 N N . ALA A 1 139 ? 4.506 -6.595 20.790 1.00 62.66 139 ALA A N 1
ATOM 1078 C CA . ALA A 1 139 ? 4.689 -7.637 19.775 1.00 62.66 139 ALA A CA 1
ATOM 1079 C C . ALA A 1 139 ? 4.153 -7.254 18.379 1.00 62.66 139 ALA A C 1
ATOM 1081 O O . ALA A 1 139 ? 4.499 -7.905 17.396 1.00 62.66 139 ALA A O 1
ATOM 1082 N N . GLY A 1 140 ? 3.332 -6.202 18.271 1.00 61.62 140 GLY A N 1
ATOM 1083 C CA . GLY A 1 140 ? 2.766 -5.736 16.998 1.00 61.62 140 GLY A CA 1
ATOM 1084 C C . GLY A 1 140 ? 3.715 -4.901 16.131 1.00 61.62 140 GLY A C 1
ATOM 1085 O O . GLY A 1 140 ? 3.372 -4.571 14.998 1.00 61.62 140 GLY A O 1
ATOM 1086 N N . CYS A 1 141 ? 4.902 -4.546 16.631 1.00 65.31 141 CYS A N 1
ATOM 1087 C CA . CYS A 1 141 ? 5.859 -3.717 15.901 1.00 65.31 141 CYS A CA 1
ATOM 1088 C C . CYS A 1 141 ? 6.724 -4.582 14.965 1.00 65.31 141 CYS A C 1
ATOM 1090 O O . CYS A 1 141 ? 7.912 -4.798 15.200 1.00 65.31 141 CYS A O 1
ATOM 1092 N N . SER A 1 142 ? 6.122 -5.137 13.912 1.00 69.94 142 SER A N 1
ATOM 1093 C CA . SER A 1 142 ? 6.888 -5.735 12.815 1.00 69.94 142 SER A CA 1
ATOM 1094 C C . SER A 1 142 ? 7.377 -4.642 11.867 1.00 69.94 142 SER A C 1
ATOM 1096 O O . SER A 1 142 ? 6.619 -3.726 11.551 1.00 69.94 142 SER A O 1
ATOM 1098 N N . ALA A 1 143 ? 8.617 -4.753 11.379 1.00 83.00 143 ALA A N 1
ATOM 1099 C CA . ALA A 1 143 ? 9.121 -3.854 10.343 1.00 83.00 143 ALA A CA 1
ATOM 1100 C C . ALA A 1 143 ? 8.167 -3.842 9.128 1.00 83.00 143 ALA A C 1
ATOM 1102 O O . ALA A 1 143 ? 7.684 -4.918 8.755 1.00 83.00 143 ALA A O 1
ATOM 1103 N N . PRO A 1 144 ? 7.902 -2.672 8.513 1.00 90.19 144 PRO A N 1
ATOM 1104 C CA . PRO A 1 144 ? 7.143 -2.578 7.272 1.00 90.19 144 PRO A CA 1
ATOM 1105 C C . PRO A 1 144 ? 7.695 -3.531 6.208 1.00 90.19 144 PRO A C 1
ATOM 1107 O O . PRO A 1 144 ? 8.895 -3.544 5.927 1.00 90.19 144 PRO A O 1
ATOM 1110 N N . LYS A 1 145 ? 6.821 -4.349 5.626 1.00 92.00 145 LYS A N 1
ATOM 1111 C CA . LYS A 1 145 ? 7.168 -5.339 4.601 1.00 92.00 145 LYS A CA 1
ATOM 1112 C C . LYS A 1 145 ? 6.263 -5.175 3.389 1.00 92.00 145 LYS A C 1
ATOM 1114 O O . LYS A 1 145 ? 5.145 -4.681 3.551 1.00 92.00 145 LYS A O 1
ATOM 1119 N N . PRO A 1 146 ? 6.731 -5.592 2.203 1.00 93.88 146 PRO A N 1
ATOM 1120 C CA . PRO A 1 146 ? 5.869 -5.631 1.046 1.00 9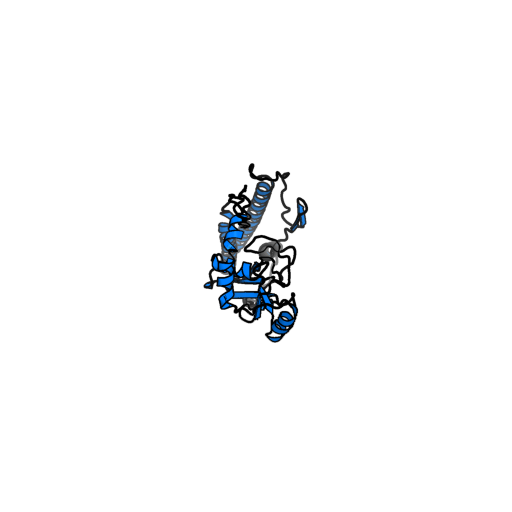3.88 146 PRO A CA 1
ATOM 1121 C C . PRO A 1 146 ? 4.707 -6.607 1.254 1.00 93.88 146 PRO A C 1
ATOM 1123 O O . PRO A 1 146 ? 4.830 -7.601 1.976 1.00 93.88 146 PRO A O 1
ATOM 1126 N N . VAL A 1 147 ? 3.574 -6.294 0.634 1.00 94.06 147 VAL A N 1
ATOM 1127 C CA . VAL A 1 147 ? 2.350 -7.105 0.660 1.00 94.06 147 VAL A CA 1
ATOM 1128 C C . VAL A 1 147 ? 2.140 -7.788 -0.694 1.00 94.06 147 VAL A C 1
ATOM 1130 O O . VAL A 1 147 ? 2.613 -7.257 -1.702 1.00 94.06 147 VAL A O 1
ATOM 1133 N N . PRO A 1 148 ? 1.414 -8.919 -0.751 1.00 94.12 148 PRO A N 1
ATOM 1134 C CA . PRO A 1 148 ? 1.084 -9.568 -2.017 1.00 94.12 148 PRO A CA 1
ATOM 1135 C C . PRO A 1 148 ? 0.385 -8.616 -3.000 1.00 94.12 148 PRO A C 1
ATOM 1137 O O . PRO A 1 148 ? -0.466 -7.811 -2.599 1.00 94.12 148 PRO A O 1
ATOM 1140 N N . ILE A 1 149 ? 0.762 -8.721 -4.274 1.00 94.25 149 ILE A N 1
ATOM 1141 C CA . ILE A 1 149 ? 0.126 -8.033 -5.400 1.00 94.25 149 ILE A CA 1
ATOM 1142 C C . ILE A 1 149 ? -0.778 -9.055 -6.093 1.00 94.25 149 ILE A C 1
ATOM 1144 O O . ILE A 1 149 ? -0.316 -10.116 -6.505 1.00 94.25 149 ILE A O 1
ATOM 1148 N N . VAL A 1 150 ? -2.069 -8.758 -6.166 1.00 94.38 150 VAL A N 1
ATOM 1149 C CA . VAL A 1 150 ? -3.098 -9.584 -6.791 1.00 94.38 150 VAL A CA 1
ATOM 1150 C C . VAL A 1 150 ? -3.283 -9.104 -8.226 1.00 94.38 150 VAL A C 1
ATOM 1152 O O . VAL A 1 150 ? -3.847 -8.040 -8.485 1.00 94.38 150 VAL A O 1
ATOM 1155 N N . ILE A 1 151 ? -2.758 -9.892 -9.159 1.00 94.19 151 ILE A N 1
ATOM 1156 C CA . ILE A 1 151 ? -2.786 -9.592 -10.592 1.00 94.19 151 ILE A CA 1
ATOM 1157 C C . ILE A 1 151 ? -4.225 -9.613 -11.111 1.00 94.19 151 ILE A C 1
ATOM 1159 O O . ILE A 1 151 ? -4.994 -10.516 -10.792 1.00 94.19 151 ILE A O 1
ATOM 1163 N N . GLY A 1 152 ? -4.578 -8.618 -11.922 1.00 91.12 152 GLY A N 1
ATOM 1164 C CA . GLY A 1 152 ? -5.910 -8.439 -12.496 1.00 91.12 152 GLY A CA 1
ATOM 1165 C C . GLY A 1 152 ? -6.940 -7.822 -11.546 1.00 91.12 152 GLY A C 1
ATOM 1166 O O . GLY A 1 152 ? -8.056 -7.553 -11.983 1.00 91.12 152 GLY A O 1
ATOM 1167 N N . GLU A 1 153 ? -6.578 -7.564 -10.284 1.00 92.06 153 GLU A N 1
ATOM 1168 C CA . GLU A 1 153 ? -7.465 -6.961 -9.277 1.00 92.06 153 GLU A CA 1
ATOM 1169 C C . GLU A 1 153 ? -6.890 -5.672 -8.678 1.00 92.06 153 GLU A C 1
ATOM 1171 O O . GLU A 1 153 ? -7.609 -4.685 -8.521 1.00 92.06 153 GLU A O 1
ATOM 1176 N N . ASP A 1 154 ? -5.599 -5.657 -8.340 1.00 94.50 154 ASP A N 1
ATOM 1177 C CA . ASP A 1 154 ? -4.964 -4.475 -7.766 1.00 94.50 154 ASP A CA 1
ATOM 1178 C C . ASP A 1 154 ? -4.789 -3.362 -8.805 1.00 94.50 154 ASP A C 1
ATOM 1180 O O . ASP A 1 154 ? -4.351 -3.605 -9.928 1.00 94.50 154 ASP A O 1
ATOM 1184 N N . LEU A 1 155 ? -5.060 -2.118 -8.402 1.00 96.06 155 LEU A N 1
ATOM 1185 C CA . LEU A 1 155 ? -4.813 -0.930 -9.220 1.00 96.06 155 LEU A CA 1
ATOM 1186 C C . LEU A 1 155 ? -3.407 -0.376 -8.979 1.00 96.06 155 LEU A C 1
ATOM 1188 O O . LEU A 1 155 ? -2.932 -0.293 -7.840 1.00 96.06 155 LEU A O 1
ATOM 1192 N N . CYS A 1 156 ? -2.760 0.062 -10.055 1.00 96.81 156 CYS A N 1
ATOM 1193 C CA . CYS A 1 156 ? -1.532 0.832 -9.983 1.00 96.81 156 CYS A CA 1
ATOM 1194 C C . CYS A 1 156 ? -1.807 2.212 -9.375 1.00 96.81 156 CYS A C 1
ATOM 1196 O O . CYS A 1 156 ? -2.648 2.961 -9.860 1.00 96.81 156 CYS A O 1
ATOM 1198 N N . ALA A 1 157 ? -1.040 2.588 -8.354 1.00 96.81 157 ALA A N 1
ATOM 1199 C CA . ALA A 1 157 ? -1.196 3.863 -7.654 1.00 96.81 157 ALA A CA 1
ATOM 1200 C C . ALA A 1 157 ? -0.766 5.103 -8.464 1.00 96.81 157 ALA A C 1
ATOM 1202 O O . ALA A 1 157 ? -0.912 6.212 -7.962 1.00 96.81 157 ALA A O 1
ATOM 1203 N N . PHE A 1 158 ? -0.198 4.916 -9.661 1.00 95.94 158 PHE A N 1
ATOM 1204 C CA . PHE A 1 158 ? 0.232 6.003 -10.542 1.00 95.94 158 PHE A CA 1
ATOM 1205 C C . PHE A 1 158 ? -0.694 6.165 -11.750 1.00 95.94 158 PHE A C 1
ATOM 1207 O O . PHE A 1 158 ? -1.285 7.217 -11.928 1.00 95.94 158 PHE A O 1
ATOM 1214 N N . CYS A 1 159 ? -0.828 5.123 -12.580 1.00 93.81 159 CYS A N 1
ATOM 1215 C CA . CYS A 1 159 ? -1.626 5.195 -13.808 1.00 93.81 159 CYS A CA 1
ATOM 1216 C C . CYS A 1 159 ? -3.092 4.782 -13.627 1.00 93.81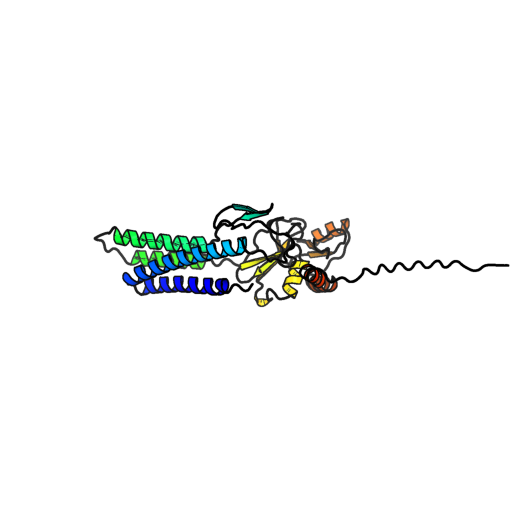 159 CYS A C 1
ATOM 1218 O O . CYS A 1 159 ? -3.842 4.814 -14.596 1.00 93.81 159 CYS A O 1
ATOM 1220 N N . GLU A 1 160 ? -3.480 4.339 -12.426 1.00 93.25 160 GLU A N 1
ATOM 1221 C CA . GLU A 1 160 ? -4.842 3.910 -12.069 1.00 93.25 160 GLU A CA 1
ATOM 1222 C C . GLU A 1 160 ? -5.415 2.756 -12.916 1.00 93.25 160 GLU A C 1
ATOM 1224 O O . GLU A 1 160 ? -6.601 2.440 -12.839 1.00 93.25 160 GLU A O 1
ATOM 1229 N N . MET A 1 161 ? -4.569 2.067 -13.685 1.00 93.00 161 MET A N 1
ATOM 1230 C CA . MET A 1 161 ? -4.925 0.848 -14.413 1.00 93.00 161 MET A CA 1
ATOM 1231 C C . MET A 1 161 ? -4.699 -0.400 -13.551 1.00 93.00 161 MET A C 1
ATOM 1233 O O . MET A 1 161 ? -3.929 -0.377 -12.587 1.00 93.00 161 MET A O 1
ATOM 1237 N N . LEU A 1 162 ? -5.370 -1.503 -13.902 1.00 95.25 162 LEU A N 1
ATOM 1238 C CA . LEU A 1 162 ? -5.149 -2.804 -13.264 1.00 95.25 162 LEU A CA 1
ATOM 1239 C C . LEU A 1 162 ? -3.707 -3.265 -13.473 1.00 95.25 162 LEU A C 1
ATOM 1241 O O . LEU A 1 162 ? -3.166 -3.134 -14.568 1.00 95.25 162 LEU A O 1
ATOM 1245 N N . ILE A 1 163 ? -3.121 -3.855 -12.434 1.00 96.38 163 ILE A N 1
ATOM 1246 C CA . ILE A 1 163 ? -1.825 -4.518 -12.529 1.00 96.38 163 ILE A CA 1
ATOM 1247 C C . ILE A 1 163 ? -2.027 -5.831 -13.275 1.00 96.38 163 ILE A C 1
ATOM 1249 O O . ILE A 1 163 ? -2.739 -6.711 -12.789 1.00 96.38 163 ILE A O 1
ATOM 1253 N N . THR A 1 164 ? -1.433 -5.963 -14.456 1.00 93.75 164 THR A N 1
ATOM 1254 C CA . THR A 1 164 ? -1.739 -7.080 -15.369 1.00 93.75 164 THR A CA 1
ATOM 1255 C C . THR A 1 164 ? -0.579 -8.033 -15.584 1.00 93.75 164 THR A C 1
ATOM 1257 O O . THR A 1 164 ? -0.822 -9.218 -15.815 1.00 93.75 164 THR A O 1
ATOM 1260 N N . ASP A 1 165 ? 0.660 -7.554 -15.465 1.00 95.19 165 ASP A N 1
ATOM 1261 C CA . ASP A 1 165 ? 1.844 -8.379 -15.677 1.00 95.19 165 ASP A CA 1
ATOM 1262 C C . ASP A 1 165 ? 2.622 -8.584 -14.365 1.00 95.19 165 ASP A C 1
ATOM 1264 O O . ASP A 1 165 ? 3.228 -7.639 -13.844 1.00 95.19 165 ASP A O 1
ATOM 1268 N N . PRO A 1 166 ? 2.647 -9.813 -13.813 1.00 95.62 166 PRO A N 1
ATOM 1269 C CA . PRO A 1 166 ? 3.400 -10.087 -12.597 1.00 95.62 166 PRO A CA 1
ATOM 1270 C C . PRO A 1 166 ? 4.905 -9.864 -12.776 1.00 95.62 166 PRO A C 1
ATOM 1272 O O . PRO A 1 166 ? 5.558 -9.482 -11.815 1.00 95.62 166 PRO A O 1
ATOM 1275 N N . GLY A 1 167 ? 5.464 -10.032 -13.979 1.00 96.50 167 GLY A N 1
ATOM 1276 C CA . GLY A 1 167 ? 6.903 -9.897 -14.226 1.00 96.50 167 GLY A CA 1
ATOM 1277 C C . GLY A 1 167 ? 7.439 -8.468 -14.090 1.00 96.50 167 GLY A C 1
ATOM 1278 O O . GLY A 1 167 ? 8.647 -8.284 -13.945 1.00 96.50 167 GLY A O 1
ATOM 1279 N N . TYR A 1 168 ? 6.561 -7.460 -14.109 1.00 97.69 168 TYR A N 1
ATOM 1280 C CA . TYR A 1 168 ? 6.933 -6.042 -14.015 1.00 97.69 168 TYR A CA 1
ATOM 1281 C C . TYR A 1 168 ? 6.434 -5.356 -12.747 1.00 97.69 168 TYR A C 1
ATOM 1283 O O . TYR A 1 168 ? 6.908 -4.262 -12.426 1.00 97.69 168 TYR A O 1
ATOM 1291 N N . ALA A 1 169 ? 5.521 -5.993 -12.011 1.00 97.50 169 ALA A N 1
ATOM 1292 C CA . ALA A 1 169 ? 4.880 -5.400 -10.853 1.00 97.50 169 ALA A CA 1
ATOM 1293 C C . ALA A 1 169 ? 5.906 -4.862 -9.841 1.00 97.50 169 ALA A C 1
ATOM 1295 O O . ALA A 1 169 ? 6.938 -5.480 -9.555 1.00 97.50 169 ALA A O 1
ATOM 1296 N N . ALA A 1 170 ? 5.605 -3.698 -9.277 1.00 98.06 170 ALA A N 1
ATOM 1297 C CA . ALA A 1 170 ? 6.472 -3.003 -8.338 1.00 98.06 170 ALA A CA 1
ATOM 1298 C C . ALA A 1 170 ? 5.681 -2.498 -7.127 1.00 98.06 170 ALA A C 1
ATOM 1300 O O . ALA A 1 170 ? 4.453 -2.395 -7.146 1.00 98.06 170 ALA A O 1
ATOM 1301 N N . GLN A 1 171 ? 6.378 -2.193 -6.033 1.00 97.81 171 GLN A N 1
ATOM 1302 C CA . GLN A 1 171 ? 5.737 -1.755 -4.798 1.00 97.81 171 GLN A CA 1
ATOM 1303 C C . GLN A 1 171 ? 6.601 -0.780 -3.997 1.00 97.81 171 GLN A C 1
ATOM 1305 O O . GLN A 1 171 ? 7.794 -0.995 -3.807 1.00 97.81 171 GLN A O 1
ATOM 1310 N N . LEU A 1 172 ? 5.981 0.259 -3.444 1.00 97.94 172 LEU A N 1
ATOM 1311 C CA . LEU A 1 172 ? 6.583 1.169 -2.471 1.00 97.94 172 LEU A CA 1
ATOM 1312 C C . LEU A 1 172 ? 5.952 0.927 -1.104 1.00 97.94 172 LEU A C 1
ATOM 1314 O O . LEU A 1 172 ? 4.732 0.937 -0.970 1.00 97.94 172 LEU A O 1
ATOM 1318 N N . VAL A 1 173 ? 6.774 0.759 -0.072 1.00 97.44 173 VAL A N 1
ATOM 1319 C CA . VAL A 1 173 ? 6.332 0.599 1.317 1.00 97.44 173 VAL A CA 1
ATOM 1320 C C . VAL A 1 173 ? 6.772 1.818 2.121 1.00 97.44 173 VAL A C 1
ATOM 1322 O O . VAL A 1 173 ? 7.949 2.182 2.121 1.00 97.44 173 VAL A O 1
ATOM 1325 N N . THR A 1 174 ? 5.839 2.462 2.822 1.00 96.31 174 THR A N 1
ATOM 1326 C CA . THR A 1 174 ? 6.128 3.607 3.698 1.00 96.31 174 THR A CA 1
ATOM 1327 C C . THR A 1 174 ? 6.616 3.161 5.077 1.00 96.31 174 THR A C 1
ATOM 1329 O O . THR A 1 174 ? 6.383 2.034 5.515 1.00 96.31 174 THR A O 1
ATOM 1332 N N . LYS A 1 175 ? 7.213 4.085 5.838 1.00 93.19 175 LYS A N 1
ATOM 1333 C CA . LYS A 1 175 ? 7.588 3.874 7.250 1.00 93.19 175 LYS A CA 1
ATOM 1334 C C . LYS A 1 175 ? 6.400 3.554 8.160 1.00 93.19 175 LYS A C 1
ATOM 1336 O O . LYS A 1 175 ? 6.588 2.954 9.212 1.00 93.19 175 LYS A O 1
ATOM 1341 N N . THR A 1 176 ? 5.187 3.926 7.753 1.00 89.19 176 THR A N 1
ATOM 1342 C CA . THR A 1 176 ? 3.941 3.588 8.456 1.00 89.19 176 THR A CA 1
ATOM 1343 C C . THR A 1 176 ? 3.388 2.210 8.084 1.00 89.19 176 THR A C 1
ATOM 1345 O O . THR A 1 176 ? 2.409 1.780 8.686 1.00 89.19 176 THR A O 1
ATOM 1348 N N . GLY A 1 177 ? 3.989 1.512 7.113 1.00 90.75 177 GLY A N 1
ATOM 1349 C CA . GLY A 1 177 ? 3.530 0.202 6.644 1.00 90.75 177 GLY A CA 1
ATOM 1350 C C . GLY A 1 177 ? 2.502 0.240 5.514 1.00 90.75 177 GLY A C 1
ATOM 1351 O O . GLY A 1 177 ? 2.004 -0.814 5.128 1.00 90.75 177 GLY A O 1
ATOM 1352 N N . LYS A 1 178 ? 2.181 1.415 4.957 1.00 92.88 178 LYS A N 1
ATOM 1353 C CA . LYS A 1 178 ? 1.308 1.508 3.779 1.00 92.88 178 LYS A CA 1
ATOM 1354 C C . LYS A 1 178 ? 2.081 1.045 2.545 1.00 92.88 178 LYS A C 1
ATOM 1356 O O . LYS A 1 178 ? 3.177 1.541 2.293 1.00 92.88 178 LYS A O 1
ATOM 1361 N N . ALA A 1 179 ? 1.495 0.131 1.778 1.00 95.56 179 ALA A N 1
ATOM 1362 C CA . ALA A 1 179 ? 2.044 -0.340 0.514 1.00 95.56 179 ALA A CA 1
ATOM 1363 C C . ALA A 1 179 ? 1.284 0.282 -0.669 1.00 95.56 179 ALA A C 1
ATOM 1365 O O . ALA A 1 179 ? 0.061 0.175 -0.741 1.00 95.56 179 ALA A O 1
ATOM 1366 N N . TYR A 1 180 ? 2.010 0.923 -1.580 1.00 97.50 180 TYR A N 1
ATOM 1367 C CA . TYR A 1 180 ? 1.526 1.394 -2.877 1.00 97.50 180 TYR A CA 1
ATOM 1368 C C . TYR A 1 180 ? 2.003 0.422 -3.948 1.00 97.50 180 TYR A C 1
ATOM 1370 O O . TYR A 1 180 ? 3.189 0.098 -3.980 1.00 97.50 180 TYR A O 1
ATOM 1378 N N . LYS A 1 181 ? 1.088 -0.059 -4.786 1.00 98.06 181 LYS A N 1
ATOM 1379 C CA . LYS A 1 181 ? 1.348 -1.083 -5.804 1.00 98.06 181 LYS A CA 1
ATOM 1380 C C . LYS A 1 181 ? 1.416 -0.425 -7.177 1.00 98.06 181 LYS A C 1
ATOM 1382 O O . LYS A 1 181 ? 0.716 0.557 -7.422 1.00 98.06 181 LYS A O 1
ATOM 1387 N N . PHE A 1 182 ? 2.249 -0.951 -8.060 1.00 98.06 182 PHE A N 1
ATOM 1388 C CA . PHE A 1 182 ? 2.473 -0.399 -9.387 1.00 98.06 182 PHE A CA 1
ATOM 1389 C C . PHE A 1 182 ? 2.555 -1.510 -10.423 1.00 98.06 182 PHE A C 1
ATOM 1391 O O . PHE A 1 182 ? 3.078 -2.583 -10.138 1.00 98.06 182 PHE A O 1
ATOM 1398 N N . ASP A 1 183 ? 2.063 -1.222 -11.624 1.00 97.00 183 ASP A N 1
ATOM 1399 C CA . ASP A 1 183 ? 2.085 -2.162 -12.751 1.00 97.00 183 ASP A CA 1
ATOM 1400 C C . ASP A 1 183 ? 3.501 -2.333 -13.329 1.00 97.00 183 ASP A C 1
ATOM 1402 O O . ASP A 1 183 ? 3.822 -3.327 -13.966 1.00 97.00 183 ASP A O 1
ATOM 1406 N N . SER A 1 184 ? 4.382 -1.361 -13.077 1.00 97.19 184 SER A N 1
ATOM 1407 C CA . SER A 1 184 ? 5.768 -1.370 -13.545 1.00 97.19 184 SER A CA 1
ATOM 1408 C C . SER A 1 184 ? 6.683 -0.500 -12.676 1.00 97.19 184 SER A C 1
ATOM 1410 O O . SER A 1 184 ? 6.213 0.349 -11.905 1.00 97.19 184 SER A O 1
ATOM 1412 N N . ILE A 1 185 ? 8.003 -0.673 -12.812 1.00 97.62 185 ILE A N 1
ATOM 1413 C CA . ILE A 1 185 ? 8.989 0.182 -12.132 1.00 97.62 185 ILE A CA 1
ATOM 1414 C C . ILE A 1 185 ? 8.886 1.643 -12.584 1.00 97.62 185 ILE A C 1
ATOM 1416 O O . ILE A 1 185 ? 9.052 2.549 -11.770 1.00 97.62 185 ILE A O 1
ATOM 1420 N N . GLU A 1 186 ? 8.578 1.904 -13.852 1.00 97.00 186 GLU A N 1
ATOM 1421 C CA . GLU A 1 186 ? 8.447 3.268 -14.354 1.00 97.00 186 GLU A CA 1
ATOM 1422 C C . GLU A 1 186 ? 7.268 4.020 -13.723 1.00 97.00 186 GLU A C 1
ATOM 1424 O O . GLU A 1 186 ? 7.419 5.196 -13.393 1.00 97.00 186 GLU A O 1
ATOM 1429 N N . CYS A 1 187 ? 6.146 3.342 -13.445 1.00 97.56 187 CYS A N 1
ATOM 1430 C CA . CYS A 1 187 ? 5.057 3.908 -12.643 1.00 97.56 187 CYS A CA 1
ATOM 1431 C C . CYS A 1 187 ? 5.504 4.250 -11.220 1.00 97.56 187 CYS A C 1
ATOM 1433 O O . CYS A 1 187 ? 5.162 5.311 -10.703 1.00 97.56 187 CYS A O 1
ATOM 1435 N N . LEU A 1 188 ? 6.263 3.354 -10.580 1.00 97.69 188 LEU A N 1
ATOM 1436 C CA . LEU A 1 188 ? 6.776 3.572 -9.227 1.00 97.69 188 LEU A CA 1
ATOM 1437 C C . LEU A 1 188 ? 7.679 4.811 -9.179 1.00 97.69 188 LEU A C 1
ATOM 1439 O O . LEU A 1 188 ? 7.528 5.653 -8.296 1.00 97.69 188 LEU A O 1
ATOM 1443 N N . LEU A 1 189 ? 8.605 4.938 -10.130 1.00 97.12 189 LEU A N 1
ATOM 1444 C CA . LEU A 1 189 ? 9.538 6.063 -10.188 1.00 97.12 189 LEU A CA 1
ATOM 1445 C C . LEU A 1 189 ? 8.833 7.383 -10.516 1.00 97.12 189 LEU A C 1
ATOM 1447 O O . LEU A 1 189 ? 9.154 8.399 -9.901 1.00 97.12 189 LEU A O 1
ATOM 1451 N N . ALA A 1 190 ? 7.857 7.365 -11.426 1.00 96.50 190 ALA A N 1
ATOM 1452 C CA . ALA A 1 190 ? 7.033 8.528 -11.736 1.00 96.50 190 ALA A CA 1
ATOM 1453 C C . ALA A 1 190 ? 6.247 9.013 -10.504 1.00 96.50 190 ALA A C 1
ATOM 1455 O O . ALA A 1 190 ? 6.303 10.189 -10.157 1.00 96.50 190 ALA A O 1
ATOM 1456 N N . PHE A 1 191 ? 5.619 8.095 -9.768 1.00 96.19 191 PHE A N 1
ATOM 1457 C CA . PHE A 1 191 ? 4.897 8.407 -8.532 1.00 96.19 191 PHE A CA 1
ATOM 1458 C C . PHE A 1 191 ? 5.789 9.028 -7.449 1.00 96.19 191 PHE A C 1
ATOM 1460 O O . PHE A 1 191 ? 5.398 9.968 -6.757 1.00 96.19 191 PHE A O 1
ATOM 1467 N N . VAL A 1 192 ? 7.012 8.510 -7.290 1.00 95.12 192 VAL A N 1
ATOM 1468 C CA . VAL A 1 192 ? 7.994 9.092 -6.362 1.00 95.12 192 VAL A CA 1
ATOM 1469 C C . VAL A 1 192 ? 8.417 10.488 -6.825 1.00 95.12 192 VAL A C 1
ATOM 1471 O O . VAL A 1 192 ? 8.587 11.377 -5.992 1.00 95.12 192 VAL A O 1
ATOM 1474 N N . HIS A 1 193 ? 8.561 10.698 -8.135 1.00 94.81 193 HIS A N 1
ATOM 1475 C CA . HIS A 1 193 ? 8.929 11.990 -8.712 1.00 94.81 193 HIS A CA 1
ATOM 1476 C C . HIS A 1 193 ? 7.858 13.067 -8.502 1.00 94.81 193 HIS A C 1
ATOM 1478 O O . HIS A 1 193 ? 8.200 14.198 -8.162 1.00 94.81 193 HIS A O 1
ATOM 1484 N N . GLU A 1 194 ? 6.577 12.718 -8.633 1.00 92.75 194 GLU A N 1
ATOM 1485 C CA . GLU A 1 194 ? 5.457 13.639 -8.384 1.00 92.75 194 GLU A CA 1
ATOM 1486 C C . GLU A 1 194 ? 5.318 14.050 -6.911 1.00 92.75 194 GLU A C 1
ATOM 1488 O O . GLU A 1 194 ? 4.645 15.029 -6.587 1.00 92.75 194 GLU A O 1
ATOM 1493 N N . GLY A 1 195 ? 5.981 13.336 -5.997 1.00 91.00 195 GLY A N 1
ATOM 1494 C CA . GLY A 1 195 ? 6.059 13.722 -4.592 1.00 91.00 195 GLY A CA 1
ATOM 1495 C C . GLY A 1 195 ? 4.807 13.400 -3.776 1.00 91.00 195 GLY A C 1
ATOM 1496 O O . GLY A 1 195 ? 4.661 13.914 -2.666 1.00 91.00 195 GLY A O 1
ATOM 1497 N N . THR A 1 196 ? 3.922 12.521 -4.264 1.00 86.88 196 THR A N 1
ATOM 1498 C CA . THR A 1 196 ? 2.753 12.034 -3.508 1.00 86.88 196 THR A CA 1
ATOM 1499 C C . THR A 1 196 ? 3.161 11.379 -2.184 1.00 86.88 196 THR A C 1
ATOM 1501 O O . THR A 1 196 ? 2.456 11.484 -1.178 1.00 86.88 196 THR A O 1
ATOM 1504 N N . VAL A 1 197 ? 4.321 10.715 -2.171 1.00 90.69 197 VAL A N 1
ATOM 1505 C CA . VAL A 1 197 ? 5.008 10.240 -0.967 1.00 90.69 197 VAL A CA 1
ATOM 1506 C C . VAL A 1 197 ? 6.411 10.826 -0.971 1.00 90.69 197 VAL A C 1
ATOM 1508 O O . VAL A 1 197 ? 7.198 10.563 -1.876 1.00 90.69 197 VAL A O 1
ATOM 1511 N N . THR A 1 198 ? 6.740 11.608 0.053 1.00 90.62 198 THR A N 1
ATOM 1512 C CA . THR A 1 198 ? 8.065 12.219 0.165 1.00 90.62 198 THR A CA 1
ATOM 1513 C C . THR A 1 198 ? 9.122 11.166 0.503 1.00 90.62 198 THR A C 1
ATOM 1515 O O . THR A 1 198 ? 8.849 10.189 1.204 1.00 90.62 198 THR A O 1
ATOM 1518 N N . THR A 1 199 ? 10.360 11.357 0.041 1.00 89.25 199 THR A N 1
ATOM 1519 C CA . THR A 1 199 ? 11.454 10.384 0.218 1.00 89.25 199 THR A CA 1
ATOM 1520 C C . THR A 1 199 ? 11.704 10.016 1.685 1.00 89.25 199 THR A C 1
ATOM 1522 O O . THR A 1 199 ? 12.063 8.881 1.991 1.00 89.25 199 THR A O 1
ATOM 1525 N N . ASP A 1 200 ? 11.467 10.936 2.625 1.00 93.50 200 ASP A N 1
ATOM 1526 C CA . ASP A 1 200 ? 11.598 10.685 4.063 1.00 93.50 200 ASP A CA 1
ATOM 1527 C C . ASP A 1 200 ? 10.509 9.760 4.629 1.00 93.50 200 ASP A C 1
ATOM 1529 O O . ASP A 1 200 ? 10.711 9.172 5.693 1.00 93.50 200 ASP A O 1
ATOM 1533 N N . GLN A 1 201 ? 9.386 9.587 3.934 1.00 94.00 201 GLN A N 1
ATOM 1534 C CA . GLN A 1 201 ? 8.307 8.676 4.315 1.00 94.00 201 GLN A CA 1
ATOM 1535 C C . GLN A 1 201 ? 8.492 7.269 3.742 1.00 94.00 201 GLN A C 1
ATOM 1537 O O . GLN A 1 201 ? 7.855 6.327 4.226 1.00 94.00 201 GLN A O 1
ATOM 1542 N N . ILE A 1 202 ? 9.364 7.105 2.745 1.00 96.25 202 ILE A N 1
ATOM 1543 C CA . ILE A 1 202 ? 9.647 5.819 2.107 1.00 96.25 202 ILE A CA 1
ATOM 1544 C C . ILE A 1 202 ? 10.481 4.956 3.062 1.00 96.25 202 ILE A C 1
ATOM 1546 O O . ILE A 1 202 ? 11.473 5.402 3.641 1.00 96.25 202 ILE A O 1
ATOM 1550 N N . HIS A 1 203 ? 10.049 3.711 3.262 1.00 95.75 203 HIS A N 1
ATOM 1551 C CA . HIS A 1 203 ? 10.819 2.691 3.974 1.00 95.75 203 HIS A CA 1
ATOM 1552 C C . HIS A 1 203 ? 11.608 1.823 2.993 1.00 95.75 203 HI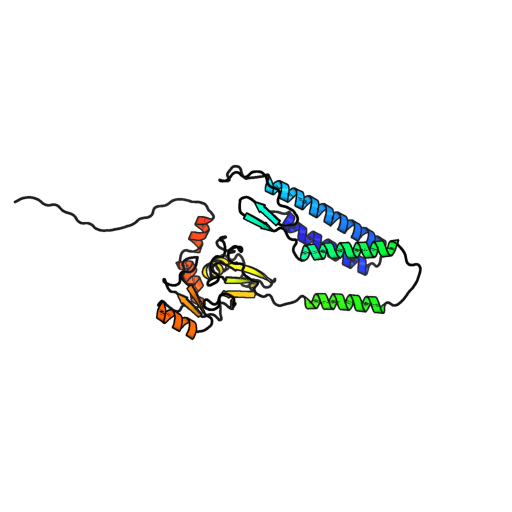S A C 1
ATOM 1554 O O . HIS A 1 203 ? 12.794 1.586 3.205 1.00 95.75 203 HIS A O 1
ATOM 1560 N N . SER A 1 204 ? 10.955 1.342 1.933 1.00 96.88 204 SER A N 1
ATOM 1561 C CA . SER A 1 204 ? 11.597 0.539 0.891 1.00 96.88 204 SER A CA 1
ATOM 1562 C C . SER A 1 204 ? 10.796 0.541 -0.407 1.00 96.88 204 SER A C 1
ATOM 1564 O O . SER A 1 204 ? 9.583 0.755 -0.402 1.00 96.88 204 SER A O 1
ATOM 1566 N N . MET A 1 205 ? 11.483 0.282 -1.516 1.00 98.00 205 MET A N 1
ATOM 1567 C CA . MET A 1 205 ? 10.895 0.109 -2.841 1.00 98.00 205 MET A CA 1
ATOM 1568 C C . MET A 1 205 ? 11.315 -1.246 -3.400 1.00 98.00 205 MET A C 1
ATOM 1570 O O . MET A 1 205 ? 12.439 -1.703 -3.174 1.00 98.00 205 MET A O 1
ATOM 1574 N N . TRP A 1 206 ? 10.396 -1.887 -4.108 1.00 98.31 206 TRP A N 1
ATOM 1575 C CA . TRP A 1 206 ? 10.516 -3.264 -4.554 1.00 98.31 206 TRP A CA 1
ATOM 1576 C C . TRP A 1 206 ? 10.080 -3.404 -6.005 1.00 98.31 206 TRP A C 1
ATOM 1578 O O . TRP A 1 206 ? 9.137 -2.744 -6.438 1.00 98.31 206 TRP A O 1
ATOM 1588 N N . VAL A 1 207 ? 10.740 -4.303 -6.720 1.00 98.12 207 VAL A N 1
ATOM 1589 C CA . VAL A 1 207 ? 10.386 -4.755 -8.067 1.00 98.12 207 VAL A CA 1
ATOM 1590 C C . VAL A 1 207 ? 10.348 -6.264 -8.096 1.00 98.12 207 VAL A C 1
ATOM 1592 O O . VAL A 1 207 ? 11.052 -6.921 -7.332 1.00 98.12 207 VAL A O 1
ATOM 1595 N N . THR A 1 208 ? 9.531 -6.810 -8.975 1.00 97.50 208 THR A N 1
ATOM 1596 C CA . THR A 1 208 ? 9.466 -8.251 -9.168 1.00 97.50 208 THR A CA 1
ATOM 1597 C C . THR A 1 208 ? 10.685 -8.755 -9.938 1.00 97.50 208 THR A C 1
ATOM 1599 O O . THR A 1 208 ? 11.197 -8.082 -10.830 1.00 97.50 208 THR A O 1
ATOM 1602 N N . ASP A 1 209 ? 11.182 -9.928 -9.554 1.00 97.38 209 ASP A N 1
ATOM 1603 C CA . ASP A 1 209 ? 12.179 -10.662 -10.323 1.00 97.38 209 ASP A CA 1
ATOM 1604 C C . ASP A 1 209 ? 11.526 -11.273 -11.564 1.00 97.38 209 ASP A C 1
ATOM 1606 O O . ASP A 1 209 ? 10.643 -12.122 -11.446 1.00 97.38 209 ASP A O 1
ATOM 1610 N N . PHE A 1 210 ? 11.966 -10.875 -12.755 1.00 96.81 210 PHE A N 1
ATOM 1611 C CA . PHE A 1 210 ? 11.347 -11.313 -14.005 1.00 96.81 210 PHE A CA 1
ATOM 1612 C C . PHE A 1 210 ? 11.354 -12.837 -14.184 1.00 96.81 210 PHE A C 1
ATOM 1614 O O . PHE A 1 210 ? 10.409 -13.405 -14.729 1.00 96.81 210 PHE A O 1
ATOM 1621 N N . ASN A 1 211 ? 12.393 -13.515 -13.688 1.00 95.81 211 ASN A N 1
ATOM 1622 C CA . ASN A 1 211 ? 12.500 -14.972 -13.781 1.00 95.81 211 ASN A CA 1
ATOM 1623 C C . ASN A 1 211 ? 11.684 -15.706 -12.705 1.00 95.81 211 ASN A C 1
ATOM 1625 O O . ASN A 1 211 ? 11.371 -16.885 -12.865 1.00 95.81 211 ASN A O 1
ATOM 1629 N N . GLU A 1 212 ? 11.351 -15.032 -11.602 1.00 95.62 212 GLU A N 1
ATOM 1630 C CA . GLU A 1 212 ? 10.572 -15.588 -10.494 1.00 95.62 212 GLU A CA 1
ATOM 1631 C C . GLU A 1 212 ? 9.510 -14.574 -10.031 1.00 95.62 212 GLU A C 1
ATOM 1633 O O . GLU A 1 212 ? 9.708 -13.926 -8.998 1.00 95.62 212 GLU A O 1
ATOM 1638 N N . PRO A 1 213 ? 8.368 -14.454 -10.742 1.00 92.19 213 PRO A N 1
ATOM 1639 C CA . PRO A 1 213 ? 7.411 -13.370 -10.514 1.00 92.19 213 PRO A CA 1
ATOM 1640 C C . PRO A 1 213 ? 6.759 -13.311 -9.117 1.00 92.19 213 PRO A C 1
ATOM 1642 O O . PRO A 1 213 ? 6.166 -12.308 -8.734 1.00 92.19 213 PRO A O 1
ATOM 1645 N N . ASP A 1 214 ? 6.900 -14.363 -8.309 1.00 91.56 214 ASP A N 1
ATOM 1646 C CA . ASP A 1 214 ? 6.446 -14.384 -6.912 1.00 91.56 214 ASP A CA 1
ATOM 1647 C C . ASP A 1 214 ? 7.436 -13.715 -5.937 1.00 91.56 214 ASP A C 1
ATOM 1649 O O . ASP A 1 214 ? 7.159 -13.589 -4.738 1.00 91.56 214 ASP A O 1
ATOM 1653 N N . LYS A 1 215 ? 8.628 -13.325 -6.406 1.00 94.44 215 LYS A N 1
ATOM 1654 C CA . LYS A 1 215 ? 9.709 -12.798 -5.568 1.00 94.44 215 LYS A CA 1
ATOM 1655 C C . LYS A 1 215 ? 9.970 -11.328 -5.847 1.00 94.44 215 LYS A C 1
ATOM 1657 O O . LYS A 1 215 ? 10.287 -10.920 -6.958 1.00 94.44 215 LYS A O 1
ATOM 1662 N N . LEU A 1 216 ? 9.934 -10.548 -4.771 1.00 95.88 216 LEU A N 1
ATOM 1663 C CA . LEU A 1 216 ? 10.272 -9.133 -4.782 1.00 95.88 216 LEU A CA 1
ATOM 1664 C C . LEU A 1 216 ? 11.745 -8.913 -4.425 1.00 95.88 216 LEU A C 1
ATOM 1666 O O . LEU A 1 216 ? 12.261 -9.451 -3.442 1.00 95.88 216 LEU A O 1
ATOM 1670 N N . LEU A 1 217 ? 12.393 -8.061 -5.204 1.00 97.31 217 LEU A N 1
ATOM 1671 C CA . LEU A 1 217 ? 13.756 -7.580 -5.041 1.00 97.31 217 LEU A CA 1
ATOM 1672 C C . LEU A 1 217 ? 13.710 -6.116 -4.622 1.00 97.31 217 LEU A C 1
ATOM 1674 O O . LEU A 1 217 ? 12.861 -5.362 -5.098 1.00 97.31 217 LEU A O 1
ATOM 1678 N N . LYS A 1 218 ? 14.633 -5.681 -3.762 1.00 97.56 218 LYS A N 1
ATOM 1679 C CA . LYS A 1 218 ? 14.795 -4.242 -3.546 1.00 97.56 218 LYS A CA 1
ATOM 1680 C C . LYS A 1 218 ? 15.304 -3.586 -4.817 1.00 97.56 218 LYS A C 1
ATOM 1682 O O . LYS A 1 218 ? 16.187 -4.129 -5.485 1.00 97.56 218 LYS A O 1
ATOM 1687 N N . VAL A 1 219 ? 14.795 -2.395 -5.107 1.00 97.31 219 VAL A N 1
ATOM 1688 C CA . VAL A 1 219 ? 15.144 -1.682 -6.340 1.00 97.31 219 VAL A CA 1
ATOM 1689 C C . VAL A 1 219 ? 16.640 -1.381 -6.455 1.00 97.31 219 VAL A C 1
ATOM 1691 O O . VAL A 1 219 ? 17.175 -1.374 -7.560 1.00 97.31 219 VAL A O 1
ATOM 1694 N N . GLU A 1 220 ? 17.334 -1.188 -5.333 1.00 95.62 220 GLU A N 1
ATOM 1695 C CA . GLU A 1 220 ? 18.773 -0.917 -5.301 1.00 95.62 220 GLU A CA 1
ATOM 1696 C C . GLU A 1 220 ? 19.628 -2.182 -5.477 1.00 95.62 220 GLU A C 1
ATOM 1698 O O . GLU A 1 220 ? 20.804 -2.093 -5.828 1.00 95.62 220 GLU A O 1
ATOM 1703 N N . GLU A 1 221 ? 19.058 -3.358 -5.205 1.00 96.44 221 GLU A N 1
ATOM 1704 C CA . GLU A 1 221 ? 19.764 -4.644 -5.237 1.00 96.44 221 GLU A CA 1
ATOM 1705 C C . GLU A 1 221 ? 19.611 -5.350 -6.602 1.00 96.44 221 GLU A C 1
ATOM 1707 O O . GLU A 1 221 ? 20.476 -6.148 -6.975 1.00 96.44 221 GLU A O 1
ATOM 1712 N N . ALA A 1 222 ? 18.564 -5.017 -7.367 1.00 97.94 222 ALA A N 1
ATOM 1713 C CA . ALA A 1 222 ? 18.254 -5.596 -8.674 1.00 97.94 222 ALA A CA 1
ATOM 1714 C C . ALA A 1 222 ? 19.238 -5.193 -9.798 1.00 97.94 222 ALA A C 1
ATOM 1716 O O . ALA A 1 222 ? 20.040 -4.260 -9.684 1.00 97.94 222 ALA A O 1
ATOM 1717 N N . ARG A 1 223 ? 19.184 -5.926 -10.914 1.00 98.19 223 ARG A N 1
ATOM 1718 C CA . ARG A 1 223 ? 19.843 -5.606 -12.190 1.00 98.19 223 ARG A CA 1
ATOM 1719 C C . ARG A 1 223 ? 18.794 -5.304 -13.244 1.00 98.19 223 ARG A C 1
ATOM 1721 O O . ARG A 1 223 ? 17.790 -6.003 -13.302 1.00 98.19 223 ARG A O 1
ATOM 1728 N N . TYR A 1 224 ? 19.021 -4.293 -14.076 1.00 98.38 224 TYR A N 1
ATOM 1729 C CA . TYR A 1 224 ? 18.004 -3.816 -15.009 1.00 98.38 224 TYR A CA 1
ATOM 1730 C C . TYR A 1 224 ? 18.462 -3.940 -16.455 1.00 98.38 224 TYR A C 1
ATOM 1732 O O . TYR A 1 224 ? 19.516 -3.427 -16.828 1.00 98.38 224 TYR A O 1
ATOM 1740 N N . LEU A 1 225 ? 17.637 -4.576 -17.282 1.00 98.38 225 LEU A N 1
ATOM 1741 C CA . LEU A 1 225 ? 17.822 -4.658 -18.727 1.00 98.38 225 LEU A CA 1
ATOM 1742 C C . LEU A 1 225 ? 16.742 -3.837 -19.414 1.00 98.38 225 LEU A C 1
ATOM 1744 O O . LEU A 1 225 ? 15.553 -4.034 -19.161 1.00 98.38 225 LEU A O 1
ATOM 1748 N N . ARG A 1 226 ? 17.149 -2.964 -20.333 1.00 97.88 226 ARG A N 1
ATOM 1749 C CA . ARG A 1 226 ? 16.234 -2.330 -21.276 1.00 97.88 226 ARG A CA 1
ATOM 1750 C C . ARG A 1 226 ? 16.303 -3.041 -22.621 1.00 97.88 226 ARG A C 1
ATOM 1752 O O . ARG A 1 226 ? 17.349 -3.012 -23.273 1.00 97.88 226 ARG A O 1
ATOM 1759 N N . SER A 1 227 ? 15.198 -3.630 -23.070 1.00 97.44 227 SER A N 1
ATOM 1760 C CA . SER A 1 227 ? 15.111 -4.265 -24.392 1.00 97.44 227 SER A CA 1
ATOM 1761 C C . SER A 1 227 ? 13.731 -4.076 -25.007 1.00 97.44 227 SER A C 1
ATOM 1763 O O . SER A 1 227 ? 12.736 -4.390 -24.377 1.00 97.44 227 SER A O 1
ATOM 1765 N N . GLY A 1 228 ? 13.649 -3.643 -26.269 1.00 95.00 228 GLY A N 1
ATOM 1766 C CA . GLY A 1 228 ? 12.363 -3.501 -26.976 1.00 95.00 228 GLY A CA 1
ATOM 1767 C C . GLY A 1 228 ? 11.599 -4.818 -27.191 1.00 95.00 228 GLY A C 1
ATOM 1768 O O . GLY A 1 228 ? 10.424 -4.791 -27.561 1.00 95.00 228 GLY A O 1
ATOM 1769 N N . MET A 1 229 ? 12.259 -5.955 -26.956 1.00 95.69 229 MET A N 1
ATOM 1770 C CA . MET A 1 229 ? 11.662 -7.292 -26.976 1.00 95.69 229 MET A CA 1
ATOM 1771 C C . MET A 1 229 ? 10.982 -7.659 -25.648 1.00 95.69 229 MET A C 1
ATOM 1773 O O . MET A 1 229 ? 10.099 -8.511 -25.642 1.00 95.69 229 MET A O 1
ATOM 1777 N N . LEU A 1 230 ? 11.362 -7.005 -24.546 1.00 95.62 230 LEU A N 1
ATOM 1778 C CA . LEU A 1 230 ? 10.771 -7.171 -23.218 1.00 95.62 230 LEU A CA 1
ATOM 1779 C C . LEU A 1 230 ? 9.907 -5.950 -22.912 1.00 95.62 230 LEU A C 1
ATOM 1781 O O . LEU A 1 230 ? 10.394 -4.926 -22.428 1.00 95.62 230 LEU A O 1
ATOM 1785 N N . ARG A 1 231 ? 8.627 -6.033 -23.277 1.00 95.19 231 ARG A N 1
ATOM 1786 C CA . ARG A 1 231 ? 7.716 -4.893 -23.189 1.00 95.19 231 ARG A CA 1
ATOM 1787 C C . ARG A 1 231 ? 7.108 -4.793 -21.802 1.00 95.19 231 ARG A C 1
ATOM 1789 O O . ARG A 1 231 ? 6.266 -5.608 -21.449 1.00 95.19 231 ARG A O 1
ATOM 1796 N N . SER A 1 232 ? 7.502 -3.760 -21.065 1.00 94.94 232 SER A N 1
ATOM 1797 C CA . SER A 1 232 ? 6.833 -3.406 -19.817 1.00 94.94 232 SER A CA 1
ATOM 1798 C C . SER A 1 232 ? 5.470 -2.761 -20.113 1.00 94.94 232 SER A C 1
ATOM 1800 O O . SER A 1 232 ? 5.321 -2.129 -21.169 1.00 94.94 232 SER A O 1
ATOM 1802 N N . PRO A 1 233 ? 4.484 -2.857 -19.201 1.00 94.25 233 PRO A N 1
ATOM 1803 C CA . PRO A 1 233 ? 3.133 -2.341 -19.436 1.00 94.25 233 PRO A CA 1
ATOM 1804 C C . PRO A 1 233 ? 3.062 -0.862 -19.845 1.00 94.25 233 PRO A C 1
ATOM 1806 O O . PRO A 1 233 ? 2.216 -0.483 -20.652 1.00 94.25 233 PRO A O 1
ATOM 1809 N N . MET A 1 234 ? 3.993 -0.029 -19.363 1.00 93.06 234 MET A N 1
ATOM 1810 C CA . MET A 1 234 ? 4.025 1.409 -19.671 1.00 93.06 234 MET A CA 1
ATOM 1811 C C . MET A 1 234 ? 5.065 1.794 -20.736 1.00 93.06 234 MET A C 1
ATOM 1813 O O . MET A 1 234 ? 5.261 2.978 -21.032 1.00 93.06 234 MET A O 1
ATOM 1817 N N . GLY A 1 235 ? 5.719 0.806 -21.351 1.00 92.75 235 GLY A N 1
ATOM 1818 C CA . GLY A 1 235 ? 6.528 0.984 -22.556 1.00 92.75 235 GLY A CA 1
ATOM 1819 C C . GLY A 1 235 ? 7.935 1.547 -22.348 1.00 92.75 235 GLY A C 1
ATOM 1820 O O . GLY A 1 235 ? 8.596 1.873 -23.338 1.00 92.75 235 GLY A O 1
ATOM 1821 N N . LEU A 1 236 ? 8.434 1.649 -21.108 1.00 95.06 236 LEU A N 1
ATOM 1822 C CA . LEU A 1 236 ? 9.855 1.957 -20.877 1.00 95.06 236 LEU A CA 1
ATOM 1823 C C . LEU A 1 236 ? 10.761 0.762 -21.230 1.00 95.06 236 LEU A C 1
ATOM 1825 O O . LEU A 1 236 ? 11.933 0.946 -21.588 1.00 95.06 236 LEU A O 1
ATOM 1829 N N . ASN A 1 237 ? 10.181 -0.443 -21.202 1.00 97.12 237 ASN A N 1
ATOM 1830 C CA . ASN A 1 237 ? 10.790 -1.727 -21.532 1.00 97.12 237 ASN A CA 1
ATOM 1831 C C . ASN A 1 237 ? 11.961 -2.087 -20.613 1.00 97.12 237 ASN A C 1
ATOM 1833 O O . ASN A 1 237 ? 12.976 -2.619 -21.066 1.00 97.12 237 ASN A O 1
ATOM 1837 N N . VAL A 1 238 ? 11.841 -1.734 -19.330 1.00 97.81 238 VAL A N 1
ATOM 1838 C CA . VAL A 1 238 ? 12.836 -2.019 -18.293 1.00 97.81 238 VAL A CA 1
ATOM 1839 C C . VAL A 1 238 ? 12.389 -3.239 -17.503 1.00 97.81 238 VAL A C 1
ATOM 1841 O O . VAL A 1 238 ? 11.293 -3.269 -16.957 1.00 97.81 238 VAL A O 1
ATOM 1844 N N . THR A 1 239 ? 13.263 -4.237 -17.438 1.00 98.06 239 THR A N 1
ATOM 1845 C CA . THR A 1 239 ? 13.018 -5.518 -16.770 1.00 98.06 239 THR A CA 1
ATOM 1846 C C . THR A 1 239 ? 14.041 -5.722 -15.658 1.00 98.06 239 THR A C 1
ATOM 1848 O O . THR A 1 239 ? 15.220 -5.419 -15.861 1.00 98.06 239 THR A O 1
ATOM 1851 N N . ALA A 1 240 ? 13.605 -6.210 -14.494 1.00 98.19 240 ALA A N 1
ATOM 1852 C CA . ALA A 1 240 ? 14.449 -6.404 -13.318 1.00 98.19 240 ALA A CA 1
ATOM 1853 C C . ALA A 1 240 ? 14.823 -7.882 -13.112 1.00 98.19 240 ALA A C 1
ATOM 1855 O O . ALA A 1 240 ? 13.984 -8.769 -13.232 1.00 98.19 240 ALA A O 1
ATOM 1856 N N . PHE A 1 241 ? 16.081 -8.131 -12.755 1.00 98.19 241 PHE A N 1
ATOM 1857 C CA . PHE A 1 241 ? 16.655 -9.454 -12.505 1.00 98.19 241 PHE A CA 1
ATOM 1858 C C . PHE A 1 241 ? 17.375 -9.481 -11.163 1.00 98.19 241 PHE A C 1
ATOM 1860 O O . PHE A 1 241 ? 17.920 -8.463 -10.714 1.00 98.19 241 PHE A O 1
ATOM 1867 N N . ARG A 1 242 ? 17.441 -10.654 -10.529 1.00 97.56 242 ARG A N 1
ATOM 1868 C CA . ARG A 1 242 ? 18.145 -10.807 -9.249 1.00 97.56 242 ARG A CA 1
ATOM 1869 C C . ARG A 1 242 ? 19.651 -10.753 -9.406 1.00 97.56 242 ARG A C 1
ATOM 1871 O O . ARG A 1 242 ? 20.338 -10.175 -8.562 1.00 97.56 242 ARG A O 1
ATOM 1878 N N . THR A 1 243 ? 20.179 -11.398 -10.441 1.00 97.81 243 THR A N 1
ATOM 1879 C CA . THR A 1 243 ? 21.625 -11.559 -10.610 1.00 97.81 243 THR A CA 1
ATOM 1880 C C . THR A 1 243 ? 22.111 -11.054 -11.960 1.00 97.81 243 THR A C 1
ATOM 1882 O O . THR A 1 243 ? 21.374 -11.010 -12.941 1.00 97.81 243 THR A O 1
ATOM 1885 N N . GLN A 1 244 ? 23.395 -10.689 -12.010 1.00 97.44 244 GLN A N 1
ATOM 1886 C CA . GLN A 1 244 ? 24.052 -10.285 -13.255 1.00 97.44 244 GLN A CA 1
ATOM 1887 C C . GLN A 1 244 ? 23.973 -11.387 -14.317 1.00 97.44 244 GLN A C 1
ATOM 1889 O O . GLN A 1 244 ? 23.727 -11.111 -15.483 1.00 97.44 244 GLN A O 1
ATOM 1894 N N . LYS A 1 245 ? 24.146 -12.641 -13.889 1.00 97.81 245 LYS A N 1
ATOM 1895 C CA . LYS A 1 245 ? 24.104 -13.799 -14.775 1.00 97.81 245 LYS A CA 1
ATOM 1896 C C . LYS A 1 245 ? 22.734 -13.951 -15.438 1.00 97.81 245 LYS A C 1
ATOM 1898 O O . LYS A 1 245 ? 22.671 -14.108 -16.645 1.00 97.81 245 LYS A O 1
ATOM 1903 N N . GLU A 1 246 ? 21.655 -13.864 -14.662 1.00 97.44 246 GLU A N 1
ATOM 1904 C CA . GLU A 1 246 ? 20.289 -13.941 -15.197 1.00 97.44 246 GLU A CA 1
ATOM 1905 C C . GLU A 1 246 ? 20.012 -12.846 -16.230 1.00 97.44 246 GLU A C 1
ATOM 1907 O O . GLU A 1 246 ? 19.429 -13.120 -17.277 1.00 97.44 246 GLU A O 1
ATOM 1912 N N . LEU A 1 247 ? 20.470 -11.619 -15.959 1.00 98.06 247 LEU A N 1
ATOM 1913 C CA . LEU A 1 247 ? 20.369 -10.520 -16.915 1.00 98.06 247 LEU A CA 1
ATOM 1914 C C . LEU A 1 247 ? 21.130 -10.836 -18.207 1.00 98.06 247 LEU A C 1
ATOM 1916 O O . LEU A 1 247 ? 20.608 -10.595 -19.293 1.00 98.06 247 LEU A O 1
ATOM 1920 N N . GLU A 1 248 ? 22.362 -11.339 -18.105 1.00 98.06 248 GLU A N 1
ATOM 1921 C CA . GLU A 1 248 ? 23.209 -11.668 -19.256 1.00 98.06 248 GLU A CA 1
ATOM 1922 C C . GLU A 1 248 ? 22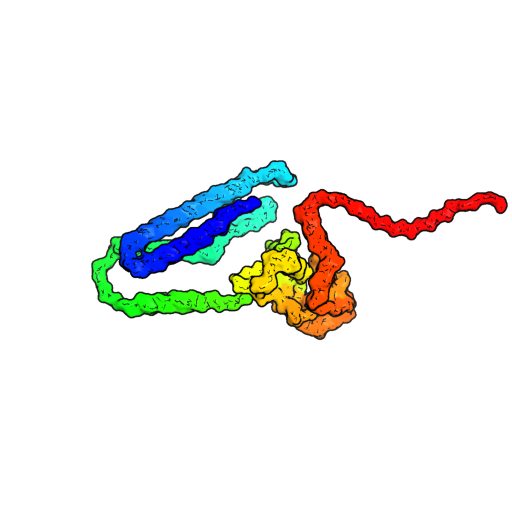.642 -12.819 -20.091 1.00 98.06 248 GLU A C 1
ATOM 1924 O O . GLU A 1 248 ? 22.645 -12.721 -21.320 1.00 98.06 248 GLU A O 1
ATOM 1929 N N . ASP A 1 249 ? 22.109 -13.854 -19.437 1.00 97.62 249 ASP A N 1
ATOM 1930 C CA . ASP A 1 249 ? 21.458 -14.994 -20.083 1.00 97.62 249 ASP A CA 1
ATOM 1931 C C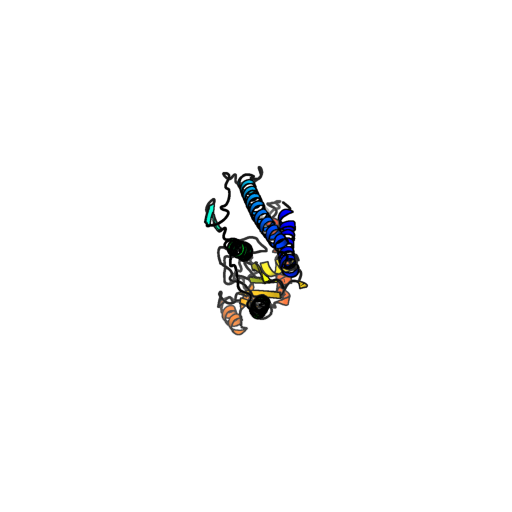 . ASP A 1 249 ? 20.269 -14.508 -20.933 1.00 97.62 249 ASP A C 1
ATOM 1933 O O . ASP A 1 249 ? 20.202 -14.787 -22.130 1.00 97.62 249 ASP A O 1
ATOM 1937 N N . VAL A 1 250 ? 19.388 -13.674 -20.365 1.00 97.06 250 VAL A N 1
ATOM 1938 C CA . VAL A 1 250 ? 18.246 -13.109 -21.105 1.00 97.06 250 VAL A CA 1
ATOM 1939 C C . VAL A 1 250 ? 18.704 -12.129 -22.185 1.00 97.06 250 VAL A C 1
ATOM 1941 O O . VAL A 1 250 ? 18.217 -12.169 -23.316 1.00 97.06 250 VAL A O 1
ATOM 1944 N N . ARG A 1 251 ? 19.684 -11.267 -21.887 1.00 97.75 251 ARG A N 1
ATOM 1945 C CA . ARG A 1 251 ? 20.251 -10.313 -22.854 1.00 97.75 251 ARG A CA 1
ATOM 1946 C C . ARG A 1 251 ? 20.839 -11.016 -24.077 1.00 97.75 251 ARG A C 1
ATOM 1948 O O . ARG A 1 251 ? 20.786 -10.446 -25.166 1.00 97.75 251 ARG A O 1
ATOM 1955 N N . ALA A 1 252 ? 21.397 -12.216 -23.927 1.00 97.50 252 ALA A N 1
ATOM 1956 C CA . ALA A 1 252 ? 21.927 -12.984 -25.050 1.00 97.50 252 ALA A CA 1
ATOM 1957 C C . ALA A 1 252 ? 20.828 -13.406 -26.044 1.00 97.50 252 ALA A C 1
ATOM 1959 O O . ALA A 1 252 ? 21.097 -13.510 -27.240 1.00 97.50 252 ALA A O 1
ATOM 1960 N N . GLU A 1 253 ? 19.596 -13.599 -25.568 1.00 96.38 253 GLU A N 1
ATOM 1961 C CA . GLU A 1 253 ? 18.449 -14.012 -26.383 1.00 96.38 253 GLU A CA 1
ATOM 1962 C C . GLU A 1 253 ? 17.715 -12.824 -27.009 1.00 96.38 253 GLU A C 1
ATOM 1964 O O . GLU A 1 253 ? 17.387 -12.836 -28.196 1.00 96.38 253 GLU A O 1
ATOM 1969 N N . VAL A 1 254 ? 17.458 -11.783 -26.213 1.00 96.69 254 VAL A N 1
ATOM 1970 C CA . VAL A 1 254 ? 16.564 -10.676 -26.598 1.00 96.69 254 VAL A CA 1
ATOM 1971 C C . VAL A 1 254 ? 17.299 -9.369 -26.896 1.00 96.69 254 VAL A C 1
ATOM 1973 O O . VAL A 1 254 ? 16.675 -8.362 -27.239 1.00 96.69 254 VAL A O 1
ATOM 1976 N N . GLY A 1 255 ? 18.624 -9.358 -26.748 1.00 96.56 255 GLY A N 1
ATOM 1977 C CA . GLY A 1 255 ? 19.443 -8.157 -26.838 1.00 96.56 255 GLY A CA 1
ATOM 1978 C C . GLY A 1 255 ? 19.133 -7.144 -25.732 1.00 96.56 255 GLY A C 1
ATOM 1979 O O . GLY A 1 255 ? 18.550 -7.458 -24.695 1.00 96.56 255 GLY A O 1
ATOM 1980 N N . GLY A 1 256 ? 19.526 -5.892 -25.965 1.00 96.25 256 GLY A N 1
ATOM 1981 C CA . GLY A 1 256 ? 19.266 -4.782 -25.050 1.00 96.25 256 GLY A CA 1
ATOM 1982 C C . GLY A 1 256 ? 20.498 -4.270 -24.310 1.00 96.25 256 GLY A C 1
ATOM 1983 O O . GLY A 1 256 ? 21.638 -4.700 -24.538 1.00 96.25 256 GLY A O 1
ATOM 1984 N N . ILE A 1 257 ? 20.248 -3.290 -23.446 1.00 97.44 257 ILE A N 1
ATOM 1985 C CA . ILE A 1 257 ? 21.264 -2.511 -22.740 1.00 97.44 257 ILE A CA 1
ATOM 1986 C C . ILE A 1 257 ? 21.004 -2.621 -21.242 1.00 97.44 257 ILE A C 1
ATOM 1988 O O . ILE A 1 257 ? 19.889 -2.381 -20.783 1.00 97.44 257 ILE A O 1
ATOM 1992 N N . GLU A 1 258 ? 22.038 -2.982 -20.486 1.00 97.75 258 GLU A N 1
ATOM 1993 C CA . GLU A 1 258 ? 21.989 -2.905 -19.029 1.00 97.75 258 GLU A CA 1
ATOM 1994 C C . GLU A 1 258 ? 21.931 -1.436 -18.597 1.00 97.75 258 GLU A C 1
ATOM 1996 O O . GLU A 1 258 ? 22.714 -0.609 -19.068 1.00 97.75 258 GLU A O 1
ATOM 2001 N N . VAL A 1 259 ? 20.996 -1.113 -17.709 1.00 97.00 259 VAL A N 1
ATOM 2002 C CA . VAL A 1 259 ? 20.781 0.242 -17.195 1.00 97.00 259 VAL A CA 1
ATOM 2003 C C . VAL A 1 259 ? 20.983 0.259 -15.686 1.00 97.00 259 VAL A C 1
ATOM 2005 O O . VAL A 1 259 ? 20.662 -0.697 -14.980 1.00 97.00 259 VAL A O 1
ATOM 2008 N N . ARG A 1 260 ? 21.542 1.350 -15.160 1.00 96.88 260 ARG A N 1
ATOM 2009 C CA . ARG A 1 260 ? 21.730 1.488 -13.713 1.00 96.88 260 ARG A CA 1
ATOM 2010 C C . ARG A 1 260 ? 20.457 2.035 -13.093 1.00 96.88 260 ARG A C 1
ATOM 2012 O O . ARG A 1 260 ? 19.822 2.917 -13.664 1.00 96.88 260 ARG A O 1
ATOM 2019 N N . TYR A 1 261 ? 20.166 1.606 -11.868 1.00 96.44 261 TYR A N 1
ATOM 2020 C CA . TYR A 1 261 ? 19.034 2.120 -11.095 1.00 96.44 261 TYR A CA 1
ATOM 2021 C C . TYR A 1 261 ? 19.000 3.660 -11.035 1.00 96.44 261 TYR A C 1
ATOM 2023 O O . TYR A 1 261 ? 17.954 4.269 -11.237 1.00 96.44 261 TYR A O 1
ATOM 2031 N N . ALA A 1 262 ? 20.162 4.296 -10.840 1.00 96.06 262 ALA A N 1
ATOM 2032 C CA . ALA A 1 262 ? 20.290 5.753 -10.758 1.00 96.06 262 ALA A CA 1
ATOM 2033 C C . ALA A 1 262 ? 19.871 6.500 -12.040 1.00 96.06 262 ALA A C 1
ATOM 2035 O O . ALA A 1 262 ? 19.514 7.673 -11.963 1.00 96.06 262 ALA A O 1
ATOM 2036 N N . ASP A 1 263 ? 19.909 5.837 -13.198 1.00 96.81 263 ASP A N 1
ATOM 2037 C CA . ASP A 1 263 ? 19.566 6.445 -14.485 1.00 96.81 263 ASP A CA 1
ATOM 2038 C C . ASP A 1 263 ? 18.072 6.267 -14.821 1.00 96.81 263 ASP A C 1
ATOM 2040 O O . ASP A 1 263 ? 17.539 6.987 -15.665 1.00 96.81 263 ASP A O 1
ATOM 2044 N N . LEU A 1 264 ? 17.371 5.346 -14.144 1.00 96.81 264 LEU A N 1
ATOM 2045 C CA . LEU A 1 264 ? 15.990 4.987 -14.476 1.00 96.81 264 LEU A CA 1
ATOM 2046 C C . LEU A 1 264 ? 15.016 6.155 -14.328 1.00 96.81 264 LEU A C 1
ATOM 2048 O O . LEU A 1 264 ? 14.138 6.312 -15.168 1.00 96.81 264 LEU A O 1
ATOM 2052 N N . LEU A 1 265 ? 15.170 6.992 -13.297 1.00 95.94 265 LEU A N 1
ATOM 2053 C CA . LEU A 1 265 ? 14.286 8.145 -13.118 1.00 95.94 265 LEU A CA 1
ATOM 2054 C C . LEU A 1 265 ? 14.401 9.124 -14.295 1.00 95.94 265 LEU A C 1
ATOM 2056 O O . LEU A 1 265 ? 13.386 9.585 -14.809 1.00 95.94 265 LEU A O 1
ATOM 2060 N N . ASN A 1 266 ? 15.621 9.394 -14.765 1.00 96.69 266 ASN A N 1
ATOM 2061 C CA . ASN A 1 266 ? 15.821 10.255 -15.930 1.00 96.69 266 ASN A CA 1
ATOM 2062 C C . ASN A 1 266 ? 15.202 9.627 -17.181 1.00 96.69 266 ASN A C 1
ATOM 2064 O O . ASN A 1 266 ? 14.532 10.321 -17.934 1.00 96.69 266 ASN A O 1
ATOM 2068 N N . MET A 1 267 ? 15.336 8.309 -17.360 1.00 96.81 267 MET A N 1
ATOM 2069 C CA . MET A 1 267 ? 14.686 7.606 -18.469 1.00 96.81 267 MET A CA 1
ATOM 2070 C C . MET A 1 267 ? 13.155 7.719 -18.421 1.00 96.81 267 MET A C 1
ATOM 2072 O O . MET A 1 267 ? 12.523 7.854 -19.466 1.00 96.81 267 MET A O 1
ATOM 2076 N N . VAL A 1 268 ? 12.551 7.669 -17.228 1.00 96.75 268 VAL A N 1
ATOM 2077 C CA . VAL A 1 268 ? 11.105 7.871 -17.044 1.00 96.75 268 VAL A CA 1
ATOM 2078 C C . VAL A 1 268 ? 10.701 9.280 -17.466 1.00 96.75 268 VAL A C 1
ATOM 2080 O O . VAL A 1 268 ? 9.772 9.422 -18.261 1.00 96.75 268 VAL A O 1
ATOM 2083 N N . ILE A 1 269 ? 11.426 10.297 -16.996 1.00 94.75 269 ILE A N 1
ATOM 2084 C CA . ILE A 1 269 ? 11.181 11.705 -17.339 1.00 94.75 269 ILE A CA 1
ATOM 2085 C C . ILE A 1 269 ? 11.320 11.918 -18.856 1.00 94.75 269 ILE A C 1
ATOM 2087 O O . ILE A 1 269 ? 10.419 12.448 -19.497 1.00 94.75 269 ILE A O 1
ATOM 2091 N N . GLU A 1 270 ? 12.402 11.432 -19.465 1.00 94.94 270 GLU A N 1
ATOM 2092 C CA . GLU A 1 270 ? 12.658 11.567 -20.907 1.00 94.94 270 GLU A CA 1
ATOM 2093 C C . GLU A 1 270 ? 11.643 10.809 -21.777 1.00 94.94 270 GLU A C 1
ATOM 2095 O O . GLU A 1 270 ? 11.407 11.183 -22.925 1.00 94.94 270 GLU A O 1
ATOM 2100 N N . SER A 1 271 ? 11.020 9.750 -21.250 1.00 94.25 271 SER A N 1
ATOM 2101 C CA . SER A 1 271 ? 10.011 8.971 -21.980 1.00 94.25 271 SER A CA 1
ATOM 2102 C C . SER A 1 271 ? 8.661 9.682 -22.140 1.00 94.25 271 SER A C 1
ATOM 2104 O O . SER A 1 271 ? 7.769 9.150 -22.811 1.00 94.25 271 SER A O 1
ATOM 2106 N N . GLY A 1 272 ? 8.469 10.830 -21.483 1.00 93.06 272 GLY A N 1
ATOM 2107 C CA . GLY A 1 272 ? 7.195 11.546 -21.455 1.00 93.06 272 GLY A CA 1
ATOM 2108 C C . GLY A 1 272 ? 6.067 10.749 -20.790 1.00 93.06 272 GLY A C 1
ATOM 2109 O O . GLY A 1 272 ? 4.900 10.890 -21.156 1.00 93.06 272 GLY A O 1
ATOM 2110 N N . LEU A 1 273 ? 6.395 9.786 -19.917 1.00 93.25 273 LEU A N 1
ATOM 2111 C CA . LEU A 1 273 ? 5.397 8.928 -19.270 1.00 93.25 273 LEU A CA 1
ATOM 2112 C C . LEU A 1 273 ? 4.455 9.746 -18.382 1.00 93.25 273 LEU A C 1
ATOM 2114 O O . LEU A 1 273 ? 3.248 9.519 -18.409 1.00 93.25 273 LEU A O 1
ATOM 2118 N N . ILE A 1 274 ? 5.010 10.689 -17.620 1.00 92.50 274 ILE A N 1
ATOM 2119 C CA . ILE A 1 274 ? 4.265 11.494 -16.647 1.00 92.50 274 ILE A CA 1
ATOM 2120 C C . ILE A 1 274 ? 3.231 12.356 -17.371 1.00 92.50 274 ILE A C 1
ATOM 2122 O O . ILE A 1 274 ? 2.048 12.331 -17.043 1.00 92.50 274 ILE A O 1
ATOM 2126 N N . GLU A 1 275 ? 3.651 13.036 -18.434 1.00 91.81 275 GLU A N 1
ATOM 2127 C CA . GLU A 1 275 ? 2.799 13.889 -19.255 1.00 91.81 275 GLU A CA 1
ATOM 2128 C C . GLU A 1 275 ? 1.700 13.081 -19.952 1.00 91.81 275 GLU A C 1
ATOM 2130 O O . GLU A 1 275 ? 0.551 13.519 -20.005 1.00 91.81 275 GLU A O 1
ATOM 2135 N N . ARG A 1 276 ? 2.027 11.884 -20.461 1.00 90.69 276 ARG A N 1
ATOM 2136 C CA . ARG A 1 276 ? 1.040 10.995 -21.091 1.00 90.69 276 ARG A CA 1
ATOM 2137 C C . ARG A 1 276 ? -0.025 10.537 -20.098 1.00 90.69 276 ARG A C 1
ATOM 2139 O O . ARG A 1 276 ? -1.203 10.568 -20.438 1.00 90.69 276 ARG A O 1
ATOM 2146 N N . VAL A 1 277 ? 0.366 10.134 -18.889 1.00 87.38 277 VAL A N 1
ATOM 2147 C CA . VAL A 1 277 ? -0.588 9.695 -17.857 1.00 87.38 277 VAL A CA 1
ATOM 2148 C C . VAL A 1 277 ? -1.456 10.863 -17.383 1.00 87.38 277 VAL A C 1
ATOM 2150 O O . VAL A 1 277 ? -2.677 10.727 -17.349 1.00 87.38 277 VAL A O 1
ATOM 2153 N N . ALA A 1 278 ? -0.870 12.040 -17.146 1.00 85.50 278 ALA A N 1
ATOM 2154 C CA . ALA A 1 278 ? -1.626 13.243 -16.788 1.00 85.50 278 ALA A CA 1
ATOM 2155 C C . ALA A 1 278 ? -2.637 13.659 -17.879 1.00 85.50 278 ALA A C 1
ATOM 2157 O O . ALA A 1 278 ? -3.760 14.067 -17.580 1.00 85.50 278 ALA A O 1
ATOM 2158 N N . ALA A 1 279 ? -2.276 13.518 -19.159 1.00 79.06 279 ALA A N 1
ATOM 2159 C CA . ALA A 1 279 ? -3.180 13.797 -20.276 1.00 79.06 279 ALA A CA 1
ATOM 2160 C C . ALA A 1 279 ? -4.347 12.795 -20.381 1.00 79.06 279 ALA A C 1
ATOM 2162 O O . ALA A 1 279 ? -5.409 13.144 -20.899 1.00 79.06 279 ALA A O 1
ATOM 2163 N N . HIS A 1 280 ? -4.170 11.562 -19.898 1.00 69.44 280 HIS A N 1
ATOM 2164 C CA . HIS A 1 280 ? -5.237 10.562 -19.855 1.00 69.44 280 HIS A CA 1
ATOM 2165 C C . HIS A 1 280 ? -6.247 10.815 -18.725 1.00 69.44 280 HIS A C 1
ATOM 2167 O O . HIS A 1 280 ? -7.435 10.572 -18.935 1.00 69.44 280 HIS A O 1
ATOM 2173 N N . ASP A 1 281 ? -5.811 11.348 -17.580 1.00 58.34 281 ASP A N 1
ATOM 2174 C CA . ASP A 1 281 ? -6.700 11.733 -16.469 1.00 58.34 281 ASP A CA 1
ATOM 2175 C C . ASP A 1 281 ? -7.546 12.982 -16.809 1.00 58.34 281 ASP A C 1
ATOM 2177 O O . ASP A 1 281 ? -8.716 13.118 -16.445 1.00 58.34 281 ASP A O 1
ATOM 2181 N N . HIS A 1 282 ? -6.996 13.892 -17.614 1.00 50.34 282 HIS A N 1
ATOM 2182 C CA . HIS A 1 282 ? -7.692 15.083 -18.101 1.00 50.34 282 HIS A CA 1
ATOM 2183 C C . HIS A 1 282 ? -8.204 14.883 -19.530 1.00 50.34 282 HIS A C 1
ATOM 2185 O O . HIS A 1 282 ? -7.647 15.433 -20.475 1.00 50.34 282 HIS A O 1
ATOM 2191 N N . GLY A 1 283 ? -9.270 14.090 -19.686 1.00 43.09 283 GLY A N 1
ATOM 2192 C CA . GLY A 1 283 ? -9.885 13.735 -20.972 1.00 43.09 283 GLY A CA 1
ATOM 2193 C C . GLY A 1 283 ? -9.745 14.778 -22.098 1.00 43.09 283 GLY A C 1
ATOM 2194 O O . GLY A 1 283 ? -10.458 15.776 -22.116 1.00 43.09 283 GLY A O 1
ATOM 2195 N N . MET A 1 284 ? -8.853 14.479 -23.052 1.00 43.50 284 MET A N 1
ATOM 2196 C CA . MET A 1 284 ? -8.691 15.051 -24.400 1.00 43.50 284 MET A CA 1
ATOM 2197 C C . MET A 1 284 ? -8.741 16.587 -24.553 1.00 43.50 284 MET A C 1
ATOM 2199 O O . MET A 1 284 ? -9.805 17.196 -24.661 1.00 43.50 284 MET A O 1
ATOM 2203 N N . GLY A 1 285 ? -7.574 17.182 -24.822 1.00 32.38 285 GLY A N 1
ATOM 2204 C CA . GLY A 1 285 ? -7.430 18.384 -25.652 1.00 32.38 285 GLY A CA 1
ATOM 2205 C C . GLY A 1 285 ? -6.580 18.053 -26.882 1.00 32.38 285 GLY A C 1
ATOM 2206 O O . GLY A 1 285 ? -5.399 17.761 -26.746 1.00 32.38 285 GLY A O 1
ATOM 2207 N N . GLY A 1 286 ? -7.192 18.022 -28.069 1.00 35.66 286 GLY A N 1
ATOM 2208 C CA . GLY A 1 286 ? -6.572 17.542 -29.308 1.00 35.66 286 GLY A CA 1
ATOM 2209 C C . GLY A 1 286 ? -5.380 18.358 -29.830 1.00 35.66 286 GLY A C 1
ATOM 2210 O O . GLY A 1 286 ? -5.254 19.550 -29.566 1.00 35.66 286 GLY A O 1
ATOM 2211 N N . GLY A 1 287 ? -4.550 17.703 -30.650 1.00 29.31 287 GLY A N 1
ATOM 2212 C CA . GLY A 1 287 ? -3.444 18.338 -31.369 1.00 29.31 287 GLY A CA 1
ATOM 2213 C C . GLY A 1 287 ? -2.586 17.350 -32.162 1.00 29.31 287 GLY A C 1
ATOM 2214 O O . GLY A 1 287 ? -1.542 16.940 -31.687 1.00 29.31 287 GLY A O 1
ATOM 2215 N N . GLN A 1 288 ? -3.093 16.965 -33.337 1.00 32.53 288 GLN A N 1
ATOM 2216 C CA . GLN A 1 288 ? -2.396 16.538 -34.564 1.00 32.53 288 GLN A CA 1
ATOM 2217 C C . GLN A 1 288 ? -1.110 15.692 -34.460 1.00 32.53 288 GLN A C 1
ATOM 2219 O O . GLN A 1 288 ? -0.031 16.165 -34.123 1.00 32.53 288 GLN A O 1
ATOM 2224 N N . ALA A 1 289 ? -1.235 14.452 -34.941 1.00 38.16 289 ALA A N 1
ATOM 2225 C CA . ALA A 1 289 ? -0.141 13.718 -35.556 1.00 38.16 289 ALA A CA 1
ATOM 2226 C C . ALA A 1 289 ? 0.366 14.483 -36.792 1.00 38.16 289 ALA A C 1
ATOM 2228 O O . ALA A 1 289 ? -0.395 14.704 -37.736 1.00 38.16 289 ALA A O 1
ATOM 2229 N N . GLU A 1 290 ? 1.643 14.859 -36.796 1.00 35.66 290 GLU A N 1
ATOM 2230 C CA . GLU A 1 290 ? 2.378 15.185 -38.018 1.00 35.66 290 GLU A CA 1
ATOM 2231 C C . GLU A 1 290 ? 3.264 13.990 -38.388 1.00 35.66 290 GLU A C 1
ATOM 2233 O O . GLU A 1 290 ? 4.410 13.867 -37.958 1.00 35.66 290 GLU A O 1
ATOM 2238 N N . ASP A 1 291 ? 2.707 13.098 -39.209 1.00 38.47 291 ASP A N 1
ATOM 2239 C CA . ASP A 1 291 ? 3.480 12.161 -40.020 1.00 38.47 291 ASP A CA 1
ATOM 2240 C C . ASP A 1 291 ? 4.160 12.945 -41.154 1.00 38.47 291 ASP A C 1
ATOM 2242 O O . ASP A 1 291 ? 3.592 13.182 -42.221 1.00 38.47 291 ASP A O 1
ATOM 2246 N N . GLY A 1 292 ? 5.401 13.370 -40.926 1.00 30.81 292 GLY A N 1
ATOM 2247 C CA . GLY A 1 292 ? 6.257 13.985 -41.939 1.00 30.81 292 GLY A CA 1
ATOM 2248 C C . GLY A 1 292 ? 6.998 12.949 -42.788 1.00 30.81 292 GLY A C 1
ATOM 2249 O O . GLY A 1 292 ? 8.212 12.802 -42.662 1.00 30.81 292 GLY A O 1
ATOM 2250 N N . MET A 1 293 ? 6.294 12.240 -43.678 1.00 34.25 293 MET A N 1
ATOM 2251 C CA . MET A 1 293 ? 6.924 11.531 -44.801 1.00 34.25 293 MET A CA 1
ATOM 2252 C C . MET A 1 293 ? 7.326 12.540 -45.889 1.00 34.25 293 MET A C 1
ATOM 2254 O O . MET A 1 293 ? 6.497 12.963 -46.693 1.00 34.25 293 MET A O 1
ATOM 2258 N N . HIS A 1 294 ? 8.611 12.895 -45.974 1.00 34.78 294 HIS A N 1
ATOM 2259 C CA . HIS A 1 294 ? 9.160 13.560 -47.159 1.00 34.78 294 HIS A CA 1
ATOM 2260 C C . HIS A 1 294 ? 9.587 12.527 -48.209 1.00 34.78 294 HIS A C 1
ATOM 2262 O O . HIS A 1 294 ? 10.697 12.000 -48.180 1.00 34.78 294 HIS A O 1
ATOM 2268 N N . GLY A 1 295 ? 8.696 12.278 -49.168 1.00 33.41 295 GLY A N 1
ATOM 2269 C CA . GLY A 1 295 ? 9.014 11.705 -50.473 1.00 33.41 295 GLY A CA 1
ATOM 2270 C C . GLY A 1 295 ? 8.568 12.670 -51.567 1.00 33.41 295 GLY A C 1
ATOM 2271 O O . GLY A 1 295 ? 7.446 12.574 -52.050 1.00 33.41 295 GLY A O 1
ATOM 2272 N N . SER A 1 296 ? 9.417 13.627 -51.948 1.00 34.59 296 SER A N 1
ATOM 2273 C CA . SER A 1 296 ? 9.156 14.518 -53.084 1.00 34.59 296 SER A CA 1
ATOM 2274 C C . SER A 1 296 ? 9.758 13.931 -54.361 1.00 34.59 296 SER A C 1
ATOM 2276 O O . SER A 1 296 ? 10.940 14.123 -54.648 1.00 34.59 296 SER A O 1
ATOM 2278 N N . GLY A 1 297 ? 8.931 13.221 -55.128 1.00 31.50 297 GLY A N 1
ATOM 2279 C CA . GLY A 1 297 ? 9.108 13.060 -56.567 1.00 31.50 297 GLY A CA 1
ATOM 2280 C C . GLY A 1 297 ? 8.402 14.211 -57.279 1.00 31.50 297 GLY A C 1
ATOM 2281 O O . GLY A 1 297 ? 7.178 14.275 -57.257 1.00 31.50 297 GLY A O 1
ATOM 2282 N N . MET A 1 298 ? 9.164 15.122 -57.885 1.00 34.66 298 MET A N 1
ATOM 2283 C CA . MET A 1 298 ? 8.651 16.112 -58.835 1.00 34.66 298 MET A CA 1
ATOM 2284 C C . MET A 1 298 ? 9.036 15.666 -60.243 1.00 34.66 298 MET A C 1
ATOM 2286 O O . MET A 1 298 ? 10.199 15.705 -60.636 1.00 34.66 298 MET A O 1
ATOM 2290 N N . SER A 1 299 ? 8.028 15.200 -60.971 1.00 33.78 299 SER A N 1
ATOM 2291 C CA . SER A 1 299 ? 7.961 15.224 -62.424 1.00 33.78 299 SER A CA 1
ATOM 2292 C C . SER A 1 299 ? 7.558 16.625 -62.871 1.00 33.78 299 SER A C 1
ATOM 2294 O O . SER A 1 299 ? 6.577 17.136 -62.344 1.00 33.78 299 SER A O 1
ATOM 2296 N N . GLU A 1 300 ? 8.285 17.189 -63.832 1.00 36.72 300 GLU A N 1
ATOM 2297 C CA . GLU A 1 300 ? 7.788 17.901 -65.022 1.00 36.72 300 GLU A CA 1
ATOM 2298 C C . GLU A 1 300 ? 8.946 18.708 -65.619 1.00 36.72 300 GLU A C 1
ATOM 2300 O O . GLU A 1 300 ? 9.447 19.634 -64.993 1.00 36.72 300 GLU A O 1
ATOM 2305 N N . ASP A 1 301 ? 9.373 18.353 -66.832 1.00 36.91 301 ASP A N 1
ATOM 2306 C CA . ASP A 1 301 ? 9.435 19.366 -67.883 1.00 36.91 301 ASP A CA 1
ATOM 2307 C C . ASP A 1 301 ? 9.389 18.731 -69.276 1.00 36.91 301 ASP A C 1
ATOM 2309 O O . ASP A 1 301 ? 9.923 17.649 -69.533 1.00 36.91 301 ASP A O 1
ATOM 2313 N N . ALA A 1 302 ? 8.661 19.413 -70.149 1.00 40.00 302 ALA A N 1
ATOM 2314 C CA . ALA A 1 302 ? 8.261 18.993 -71.477 1.00 40.00 302 ALA A CA 1
ATOM 2315 C C . ALA A 1 302 ? 9.141 19.624 -72.570 1.00 40.00 302 ALA A C 1
ATOM 2317 O O . ALA A 1 302 ? 9.583 20.758 -72.444 1.00 40.00 302 ALA A O 1
ATOM 2318 N N . GLY A 1 303 ? 9.257 18.924 -73.703 1.00 37.94 303 GLY A N 1
ATOM 2319 C CA . GLY A 1 303 ? 9.311 19.546 -75.031 1.00 37.94 303 GLY A CA 1
ATOM 2320 C C . GLY A 1 303 ? 10.656 20.081 -75.534 1.00 37.94 303 GLY A C 1
ATOM 2321 O O . GLY A 1 303 ? 10.932 21.268 -75.406 1.00 37.94 303 GLY A O 1
ATOM 2322 N N . GLN A 1 304 ? 11.400 19.239 -76.257 1.00 35.31 304 GLN A N 1
ATOM 2323 C CA . GLN A 1 304 ? 11.765 19.373 -77.685 1.00 35.31 304 GLN A CA 1
ATOM 2324 C C . GLN A 1 304 ? 12.700 18.235 -78.094 1.00 35.31 304 GLN A C 1
ATOM 2326 O O . GLN A 1 304 ? 13.611 17.904 -77.305 1.00 35.31 304 GLN A O 1
#

Radius of gyration: 28.8 Å; chains: 1; bounding box: 53×35×125 Å

pLDDT: mean 83.99, std 17.58, range [29.31, 98.38]